Protein AF-A0A022MNE9-F1 (afdb_monomer)

Solvent-accessible surface area (backbone atoms only — not comparable to full-atom values): 20770 Å² total; per-residue (Å²): 96,78,62,48,61,69,35,63,85,48,17,56,60,57,42,56,49,47,52,35,22,50,52,23,38,52,50,46,44,62,80,39,66,90,53,64,86,80,38,65,67,46,46,48,38,50,53,36,43,49,52,39,52,51,55,51,50,50,61,9,67,42,88,64,78,91,55,56,63,63,44,61,71,49,38,56,31,43,51,52,31,36,56,54,21,49,55,53,33,51,53,33,26,66,71,27,76,77,57,25,49,50,41,31,49,32,43,36,51,20,14,52,50,36,17,54,58,37,54,68,36,38,89,81,49,62,60,52,18,60,52,18,38,52,33,11,50,51,13,24,50,31,37,64,56,24,32,65,91,67,56,97,57,21,70,59,37,36,50,53,15,50,52,33,38,53,47,21,67,42,48,52,65,57,58,32,59,57,41,78,77,33,82,82,57,65,70,55,94,70,58,71,54,48,74,89,56,89,72,90,75,86,67,81,73,82,71,76,75,77,82,77,76,78,85,89,78,84,89,85,88,88,85,87,83,90,86,91,80,88,83,90,78,94,70,89,74,80,78,78,88,74,87,54,96,66,67,76,77,56,82,63,63,62,62,50,75,67,54,46,52,52,50,52,54,31,56,77,68,29,82,85,25,74,22,46,27,31,25,69,17,36,83,64,25,46,53,44,37,72,42,64,70,42,53,51,45,39,51,26,34,61,55,55,74,48,87,51,75,51,64,70,53,47,48,49,33,42,78,70,46,32,34,84,42,70,49,86,68,64,78,83,62,61,17,75,80,66,76,28,69,81,78,71,54,60,56,57,55,52,54,54,44,51,70,72,79,51,82,90,128

Nearest PDB structures (foldseek):
  8t6b-assembly1_A  TM=2.974E-01  e=8.674E+00  Homo sapiens

Mean predicted aligned error: 15.18 Å

Radius of gyration: 30.03 Å; Cα contacts (8 Å, |Δi|>4): 418; chains: 1; bounding box: 94×48×87 Å

Foldseek 3Di:
DLCLCVPLQQCLLQVLLVLLLVLLLCCQQPVCVPPDPPPVSNVQSCVLVVQLVVLSRCLSPDPAPSDNVSCVSNNVSSVSSNVSSQVVLVVLLAVADPSVLSNLVSLQVSLQSLLVSLCLQVVVPVPLSVLLNVLSVQLSVLSVCLGPPNDDCSVVSPVVSVVSSVCSSVSSQVVQVCLVVPPVQPPRLRDGGHGPDDDDDPDPDPDPPPPPDDDDDDDDDDDDDDDDDDDDDPDPPPDPDDDDPNCQVVPPLDDDPVRVVLQVVLVVVLPQAQASAEELAPQNCVSCCRSPVGRYFYPAYLQRPPDHDAPVRVVCSVVVSNHDHYDYDDDDRPNVVSPNPPVPPSSVVNNVCCVVPPDDD

Secondary structure (DSSP, 8-state):
-TTGGGSHHHHHHHGGGHHHHHHHHHHHHHTTTTS-TT-HHHHHHHHHHHHHHHHHHHHHH--S---GGGHHHHHHHHHHHHHHHHHHHHHHHHH-TGGGGHHHHHHHHHHHHHHHHHHTTTTT-SSHHHHHHHHHHHHHHHHHHT-TTS-TTHHHHHHHHHHHHHHHHHHHHHHHGGGGG-TTTTT-TT--SS----SS------PPPP--PPPP----------------------------TTTTSS---S--HHHHHHHHHHHHT-TT-SSSEEESSHHHHHHHHHHH---EEESS-TTS-S----HHHHHHHHHTTS---EE--SPPPSGGGGT--TT-THHHHHHHHHHHH----

Sequence (361 aa):
GWLKMFDPAIAVQTGWLYPFAALALVCGVLWRRGRPRTDPLRAGFVLWGTWLVTFFLVFSAGSIGGHTYYMGVIAAPLAALTGGGAALLRRAHRGGGRRALVLPGAVAATAAWSAYLASGYSSFLAWPAPAVAVLGLAAAMLLLAARPGRGRFAGRIAVVGGVASVAAVLIAPGVWTAQVFDPAAASSAMGAVGPAGGSGQHGPRPAAAPAQGAPASGAGADTAPSVRAARSGQRTGRAAGGGGPLNILSGEDQLSADQRKLLTYTRAHQGRAAYVFATTGWNGASPYILGAGARVLPLGGFSGRVPFPTEAGFRNLVDTGRLRYVLVGGGRGLAPLFGGDGRRAPRSGCTARVRSDCSVV

pLDDT: mean 74.7, std 23.11, range [21.09, 97.75]

Structure (mmCIF, N/CA/C/O backbone):
data_AF-A0A022MNE9-F1
#
_entry.id   AF-A0A022MNE9-F1
#
loop_
_atom_site.group_PDB
_atom_site.id
_atom_site.type_symbol
_atom_site.label_atom_id
_atom_site.label_alt_id
_atom_site.label_comp_id
_atom_site.label_asym_id
_atom_site.label_entity_id
_atom_site.label_seq_id
_atom_site.pdbx_PDB_ins_code
_atom_site.Cartn_x
_atom_site.Cartn_y
_atom_site.Cartn_z
_atom_site.occupancy
_atom_site.B_iso_or_equiv
_atom_site.auth_seq_id
_atom_site.auth_comp_id
_atom_site.auth_asym_id
_atom_site.auth_atom_id
_atom_site.pdbx_PDB_model_num
ATOM 1 N N . GLY A 1 1 ? 4.686 -14.924 -5.883 1.00 67.56 1 GLY A N 1
ATOM 2 C CA . GLY A 1 1 ? 4.093 -15.847 -4.897 1.00 67.56 1 GLY A CA 1
ATOM 3 C C . GLY A 1 1 ? 3.035 -15.111 -4.102 1.00 67.56 1 GLY A C 1
ATOM 4 O O . GLY A 1 1 ? 3.144 -13.900 -3.977 1.00 67.56 1 GLY A O 1
ATOM 5 N N . TRP A 1 2 ? 2.043 -15.816 -3.557 1.00 80.75 2 TRP A N 1
ATOM 6 C CA . TRP A 1 2 ? 0.863 -15.221 -2.904 1.00 80.75 2 TRP A CA 1
ATOM 7 C C . TRP A 1 2 ? 1.160 -14.300 -1.706 1.00 80.75 2 TRP A C 1
ATOM 9 O O . TRP A 1 2 ? 0.325 -13.474 -1.352 1.00 80.75 2 TRP A O 1
ATOM 19 N N . LEU A 1 3 ? 2.358 -14.396 -1.117 1.00 82.94 3 LEU A N 1
ATOM 20 C CA . LEU A 1 3 ? 2.819 -13.555 -0.006 1.00 82.94 3 LEU A CA 1
ATOM 21 C C . LEU A 1 3 ? 3.532 -12.265 -0.442 1.00 82.94 3 LEU A C 1
ATOM 23 O O . LEU A 1 3 ? 4.030 -11.531 0.401 1.00 82.94 3 LEU A O 1
ATOM 27 N N . LYS A 1 4 ? 3.572 -11.957 -1.742 1.00 82.06 4 LYS A N 1
ATOM 28 C CA . LYS A 1 4 ? 4.298 -10.799 -2.288 1.00 82.06 4 LYS A CA 1
ATOM 29 C C . LYS A 1 4 ? 3.890 -9.463 -1.656 1.00 82.06 4 LYS A C 1
ATOM 31 O O . LYS A 1 4 ? 4.743 -8.614 -1.464 1.00 82.06 4 LYS A O 1
ATOM 36 N N . MET A 1 5 ? 2.620 -9.271 -1.300 1.00 83.75 5 MET A N 1
ATOM 37 C CA . MET A 1 5 ? 2.171 -8.040 -0.627 1.00 83.75 5 MET A CA 1
ATOM 38 C C . MET A 1 5 ? 2.662 -7.907 0.824 1.00 83.75 5 MET A C 1
ATOM 40 O O . MET A 1 5 ? 2.654 -6.808 1.366 1.00 83.75 5 MET A O 1
ATOM 44 N N . PHE A 1 6 ? 3.104 -9.001 1.447 1.00 86.69 6 PHE A N 1
ATOM 45 C CA . PHE A 1 6 ? 3.714 -8.996 2.780 1.00 86.69 6 PHE A CA 1
ATOM 46 C C . PHE A 1 6 ? 5.238 -8.882 2.734 1.00 86.69 6 PHE A C 1
ATOM 48 O O . PHE A 1 6 ? 5.866 -8.802 3.788 1.00 86.69 6 PHE A O 1
ATOM 55 N N . ASP A 1 7 ? 5.831 -8.871 1.538 1.00 83.38 7 ASP A N 1
ATOM 56 C CA . ASP A 1 7 ? 7.256 -8.619 1.378 1.00 83.38 7 ASP A CA 1
ATOM 57 C C . ASP A 1 7 ? 7.597 -7.238 1.967 1.00 83.38 7 ASP A C 1
ATOM 59 O O . ASP A 1 7 ? 6.907 -6.265 1.631 1.00 83.38 7 ASP A O 1
ATOM 63 N N . PRO A 1 8 ? 8.619 -7.120 2.835 1.00 77.31 8 PRO A N 1
ATOM 64 C CA . PRO A 1 8 ? 8.957 -5.861 3.493 1.00 77.31 8 PRO A CA 1
ATOM 65 C C . PRO A 1 8 ? 9.107 -4.681 2.527 1.00 77.31 8 PRO A C 1
ATOM 67 O O . PRO A 1 8 ? 8.614 -3.596 2.830 1.00 77.31 8 PRO A O 1
ATOM 70 N N . ALA A 1 9 ? 9.665 -4.891 1.327 1.00 74.94 9 ALA A N 1
ATOM 71 C CA . ALA A 1 9 ? 9.859 -3.821 0.346 1.00 74.94 9 ALA A CA 1
ATOM 72 C C . ALA A 1 9 ? 8.535 -3.194 -0.140 1.00 74.94 9 ALA A C 1
ATOM 74 O O . ALA A 1 9 ? 8.487 -2.014 -0.500 1.00 74.94 9 ALA A O 1
ATOM 75 N N . ILE A 1 10 ? 7.451 -3.976 -0.135 1.00 80.25 10 ILE A N 1
ATOM 76 C CA . ILE A 1 10 ? 6.110 -3.553 -0.555 1.00 80.25 10 ILE A CA 1
ATOM 77 C C . ILE A 1 10 ? 5.265 -3.145 0.657 1.00 80.25 10 ILE A C 1
ATOM 79 O O . ILE A 1 10 ? 4.618 -2.095 0.645 1.00 80.25 10 ILE A O 1
ATOM 83 N N . ALA A 1 11 ? 5.293 -3.943 1.726 1.00 84.88 11 ALA A N 1
ATOM 84 C CA . ALA A 1 11 ? 4.505 -3.719 2.934 1.00 84.88 11 ALA A CA 1
ATOM 85 C C . ALA A 1 11 ? 4.869 -2.399 3.633 1.00 84.88 11 ALA A C 1
ATOM 87 O O . ALA A 1 11 ? 4.001 -1.738 4.199 1.00 84.88 11 ALA A O 1
ATOM 88 N N . VAL A 1 12 ? 6.124 -1.964 3.538 1.00 84.00 12 VAL A N 1
ATOM 89 C CA . VAL A 1 12 ? 6.588 -0.684 4.088 1.00 84.00 12 VAL A CA 1
ATOM 90 C C . VAL A 1 12 ? 6.037 0.528 3.336 1.00 84.00 12 VAL A C 1
ATOM 92 O O . VAL A 1 12 ? 6.108 1.622 3.869 1.00 84.00 12 VAL A O 1
ATOM 95 N N . GLN A 1 13 ? 5.433 0.370 2.152 1.00 83.62 13 GLN A N 1
ATOM 96 C CA . GLN A 1 13 ? 4.861 1.493 1.393 1.00 83.62 13 GLN A CA 1
ATOM 97 C C . GLN A 1 13 ? 3.512 1.968 1.937 1.00 83.62 13 GLN A C 1
ATOM 99 O O . GLN A 1 13 ? 3.245 3.162 2.017 1.00 83.62 13 GLN A O 1
ATOM 104 N N . THR A 1 14 ? 2.628 1.020 2.244 1.00 86.06 14 THR A N 1
ATOM 105 C CA . THR A 1 14 ? 1.248 1.287 2.701 1.00 86.06 14 THR A CA 1
ATOM 106 C C . THR A 1 14 ? 0.729 0.223 3.668 1.00 86.06 14 THR A C 1
ATOM 108 O O . THR A 1 14 ? -0.277 0.415 4.352 1.00 86.06 14 THR A O 1
ATOM 111 N N . GLY A 1 15 ? 1.416 -0.916 3.739 1.00 87.38 15 GLY A N 1
ATOM 112 C CA . GLY A 1 15 ? 0.981 -2.121 4.425 1.00 87.38 15 GLY A CA 1
ATOM 113 C C . GLY A 1 15 ? 1.156 -2.118 5.932 1.00 87.38 15 GLY A C 1
ATOM 114 O O . GLY A 1 15 ? 0.633 -3.011 6.596 1.00 87.38 15 GLY A O 1
ATOM 115 N N . TRP A 1 16 ? 1.790 -1.102 6.518 1.00 89.50 16 TRP A N 1
ATOM 116 C CA . TRP A 1 16 ? 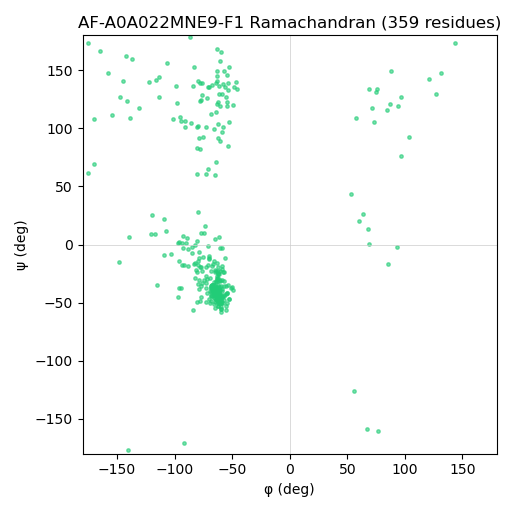1.805 -0.935 7.974 1.00 89.50 16 TRP A CA 1
ATOM 117 C C . TRP A 1 16 ? 0.382 -0.802 8.566 1.00 89.50 16 TRP A C 1
ATOM 119 O O . TRP A 1 16 ? 0.172 -1.116 9.733 1.00 89.50 16 TRP A O 1
ATOM 129 N N . LEU A 1 17 ? -0.624 -0.421 7.761 1.00 93.38 17 LEU A N 1
ATOM 130 C CA . LEU A 1 17 ? -2.042 -0.369 8.156 1.00 93.38 17 LEU A CA 1
ATOM 131 C C . LEU A 1 17 ? -2.825 -1.677 7.944 1.00 93.38 17 LEU A C 1
ATOM 133 O O . LEU A 1 17 ? -4.000 -1.734 8.322 1.00 93.38 17 LEU A O 1
ATOM 137 N N . TYR A 1 18 ? -2.228 -2.725 7.360 1.00 94.44 18 TYR A N 1
ATOM 138 C CA . TYR A 1 18 ? -2.951 -3.963 7.034 1.00 94.44 18 TYR A CA 1
ATOM 139 C C . TYR A 1 18 ? -3.711 -4.571 8.225 1.00 94.44 18 TYR A C 1
ATOM 141 O O . TYR A 1 18 ? -4.896 -4.870 8.049 1.00 94.44 18 TYR A O 1
ATOM 149 N N . PRO A 1 19 ? -3.127 -4.711 9.436 1.00 95.94 19 PRO A N 1
ATOM 150 C CA . PRO A 1 19 ? -3.840 -5.333 10.551 1.00 95.94 19 PRO A CA 1
ATOM 151 C C . PRO A 1 19 ? -5.083 -4.542 10.967 1.00 95.94 19 PRO A C 1
ATOM 153 O O . PRO A 1 19 ? -6.153 -5.121 11.171 1.00 95.94 19 PRO A O 1
ATOM 156 N N . PHE A 1 20 ? -4.968 -3.211 11.041 1.00 96.38 20 PHE A N 1
ATOM 157 C CA . PHE A 1 20 ? -6.085 -2.346 11.408 1.00 96.38 20 PHE A CA 1
ATOM 158 C C . PHE A 1 20 ? -7.201 -2.404 10.366 1.00 96.38 20 PHE A C 1
ATOM 160 O O . PHE A 1 20 ? -8.365 -2.605 10.716 1.00 96.38 20 PHE A O 1
ATOM 167 N N . ALA A 1 21 ? -6.851 -2.251 9.086 1.00 96.81 21 ALA A N 1
ATOM 168 C CA . ALA A 1 21 ? -7.813 -2.253 7.990 1.00 96.81 21 ALA A CA 1
ATOM 169 C C . ALA A 1 21 ? -8.529 -3.608 7.859 1.00 96.81 21 ALA A C 1
ATOM 171 O O . ALA A 1 21 ? -9.743 -3.638 7.655 1.00 96.81 21 ALA A O 1
ATOM 172 N N . ALA A 1 22 ? -7.814 -4.723 8.047 1.00 96.50 22 ALA A N 1
ATOM 173 C CA . ALA A 1 22 ? -8.396 -6.063 8.028 1.00 96.50 22 ALA A CA 1
ATOM 174 C C . ALA A 1 22 ? -9.399 -6.267 9.176 1.00 96.50 22 ALA A C 1
ATOM 176 O O . ALA A 1 22 ? -10.534 -6.687 8.942 1.00 96.50 22 ALA A O 1
ATOM 177 N N . LEU A 1 23 ? -9.026 -5.902 10.409 1.00 96.75 23 LEU A N 1
ATOM 178 C CA . LEU A 1 23 ? -9.930 -5.979 11.563 1.00 96.75 23 LEU A CA 1
ATOM 179 C C . LEU A 1 23 ? -11.145 -5.061 11.398 1.00 96.75 23 LEU A C 1
ATOM 181 O O . LEU A 1 23 ? -12.268 -5.467 11.705 1.00 96.75 23 LEU A O 1
ATOM 185 N N . ALA A 1 24 ? -10.937 -3.846 10.886 1.00 96.44 24 ALA A N 1
ATOM 186 C CA . ALA A 1 24 ? -11.999 -2.897 10.585 1.00 96.44 24 ALA A CA 1
ATOM 187 C C . ALA A 1 24 ? -12.981 -3.439 9.541 1.00 96.44 24 ALA A C 1
ATOM 189 O O . ALA A 1 24 ? -14.191 -3.337 9.745 1.00 96.44 24 ALA A O 1
ATOM 190 N N . LEU A 1 25 ? -12.480 -4.048 8.464 1.00 97.12 25 LEU A N 1
ATOM 191 C CA . LEU A 1 25 ? -13.298 -4.666 7.424 1.00 97.12 25 LEU A CA 1
ATOM 192 C C . LEU A 1 25 ? -14.127 -5.828 7.985 1.00 97.12 25 LEU A C 1
ATOM 194 O O . LEU A 1 25 ? -15.350 -5.848 7.830 1.00 97.12 25 LEU A O 1
ATOM 198 N N . VAL A 1 26 ? -13.481 -6.756 8.698 1.00 96.44 26 VAL A N 1
ATOM 199 C CA . VAL A 1 26 ? -14.146 -7.915 9.311 1.00 96.44 26 VAL A CA 1
ATOM 200 C C . VAL A 1 26 ? -15.224 -7.459 10.295 1.00 96.44 26 VAL A C 1
ATOM 202 O O . VAL A 1 26 ? -16.369 -7.903 10.210 1.00 96.44 26 VAL A O 1
ATOM 205 N N . CYS A 1 27 ? -14.908 -6.523 11.192 1.00 95.38 27 CYS A N 1
ATOM 206 C CA . CYS A 1 27 ? -15.878 -6.009 12.160 1.00 95.38 27 CYS A CA 1
ATOM 207 C C . CYS A 1 27 ? -16.998 -5.204 11.485 1.00 95.38 27 CYS A C 1
ATOM 209 O O . CYS A 1 27 ? -18.165 -5.349 11.853 1.00 95.38 27 CYS A O 1
ATOM 211 N N . GLY A 1 28 ? -16.663 -4.392 10.479 1.00 93.69 28 GLY A N 1
ATOM 212 C CA . GLY A 1 28 ? -17.606 -3.596 9.697 1.00 93.69 28 GLY A CA 1
ATOM 213 C C . GLY A 1 28 ? -18.658 -4.447 8.993 1.00 93.69 28 GLY A C 1
ATOM 214 O O . GLY A 1 28 ? -19.838 -4.096 9.015 1.00 93.69 28 GLY A O 1
ATOM 215 N N . VAL A 1 29 ? -18.259 -5.599 8.448 1.00 94.31 29 VAL A N 1
ATOM 216 C CA . VAL A 1 29 ? -19.172 -6.545 7.791 1.00 94.31 29 VAL A CA 1
ATOM 217 C C . VAL A 1 29 ? -19.910 -7.420 8.810 1.00 94.31 29 VAL A C 1
ATOM 219 O O . VAL A 1 29 ? -21.140 -7.509 8.762 1.00 94.31 29 VAL A O 1
ATOM 222 N N . LEU A 1 30 ? -19.203 -8.040 9.765 1.00 94.44 30 LEU A N 1
ATOM 223 C CA . LEU A 1 30 ? -19.804 -8.996 10.706 1.00 94.44 30 LEU A CA 1
ATOM 224 C C . LEU A 1 30 ? -20.818 -8.342 11.645 1.00 94.44 30 LEU A C 1
ATOM 226 O O . LEU A 1 30 ? -21.904 -8.886 11.847 1.00 94.44 30 LEU A O 1
ATOM 230 N N . TRP A 1 31 ? -20.522 -7.156 12.184 1.00 94.31 31 TRP A N 1
ATOM 231 C CA . TRP A 1 31 ? -21.455 -6.459 13.080 1.00 94.31 31 TRP A CA 1
ATOM 232 C C . TRP A 1 31 ? -22.697 -5.926 12.354 1.00 94.31 31 TRP A C 1
ATOM 234 O O . TRP A 1 31 ? -23.652 -5.507 13.009 1.00 94.31 31 TRP A O 1
ATOM 244 N N . ARG A 1 32 ? -22.703 -5.963 11.015 1.00 91.19 32 ARG A N 1
ATOM 245 C CA . ARG A 1 32 ? -23.799 -5.503 10.149 1.00 91.19 32 ARG A CA 1
ATOM 246 C C . ARG A 1 32 ? -24.426 -6.621 9.315 1.00 91.19 32 ARG A C 1
ATOM 248 O O . ARG A 1 32 ? -25.260 -6.333 8.460 1.00 91.19 32 ARG A O 1
ATOM 255 N N . ARG A 1 33 ? -24.087 -7.891 9.569 1.00 86.31 33 ARG A N 1
ATOM 256 C CA . ARG A 1 33 ? -24.560 -9.041 8.773 1.00 86.31 33 ARG A CA 1
ATOM 257 C C . ARG A 1 33 ? -26.094 -9.148 8.709 1.00 86.31 33 ARG A C 1
ATOM 259 O O . ARG A 1 33 ? -26.614 -9.556 7.676 1.00 86.31 33 ARG A O 1
ATOM 266 N N . GLY A 1 34 ? -26.796 -8.721 9.762 1.00 84.94 34 GLY A N 1
ATOM 267 C CA . GLY A 1 34 ? -28.265 -8.692 9.837 1.00 84.94 34 GLY A CA 1
ATOM 268 C C . GLY A 1 34 ? -28.932 -7.372 9.426 1.00 84.94 34 GLY A C 1
ATOM 269 O O . GLY A 1 34 ? -30.147 -7.257 9.528 1.00 84.94 34 GLY A O 1
ATOM 270 N N . ARG A 1 35 ? -28.174 -6.351 9.000 1.00 90.06 35 ARG A N 1
ATOM 271 C CA . ARG A 1 35 ? -28.750 -5.082 8.520 1.00 90.06 35 ARG A CA 1
ATOM 272 C C . ARG A 1 35 ? -29.168 -5.190 7.045 1.00 90.06 35 ARG A C 1
ATOM 274 O O . ARG A 1 35 ? -28.541 -5.965 6.312 1.00 90.06 35 ARG A O 1
ATOM 281 N N . PRO A 1 36 ? -30.166 -4.404 6.592 1.00 89.00 36 PRO A N 1
ATOM 282 C CA . PRO A 1 36 ? -30.580 -4.367 5.190 1.00 89.00 36 PRO A CA 1
ATOM 283 C C . PRO A 1 36 ? -29.405 -4.108 4.242 1.00 89.00 36 PRO A C 1
ATOM 285 O O . PRO A 1 36 ? -28.423 -3.461 4.613 1.00 89.00 36 PRO A O 1
ATOM 288 N N . ARG A 1 37 ? -29.509 -4.584 2.995 1.00 84.38 37 ARG A N 1
ATOM 289 C CA . ARG A 1 37 ? -28.484 -4.346 1.958 1.00 84.38 37 ARG A CA 1
ATOM 290 C C . ARG A 1 37 ? -28.311 -2.858 1.620 1.00 84.38 37 ARG A C 1
ATOM 292 O O . ARG A 1 37 ? -27.264 -2.480 1.117 1.00 84.38 37 ARG A O 1
ATOM 299 N N . THR A 1 38 ? -29.303 -2.037 1.951 1.00 90.06 38 THR A N 1
ATOM 300 C CA . THR A 1 38 ? -29.310 -0.580 1.782 1.00 90.06 38 THR A CA 1
ATOM 301 C C . THR A 1 38 ? -28.601 0.181 2.908 1.00 90.06 38 THR A C 1
ATOM 303 O O . THR A 1 38 ? -28.534 1.403 2.845 1.00 90.06 38 THR A O 1
ATOM 306 N N . ASP A 1 39 ? -28.054 -0.491 3.936 1.00 92.50 39 ASP A N 1
ATOM 307 C CA . ASP A 1 39 ? -27.272 0.184 4.984 1.00 92.50 39 ASP A CA 1
ATOM 308 C C . ASP A 1 39 ? -25.988 0.799 4.384 1.00 92.50 39 ASP A C 1
ATOM 310 O O . ASP A 1 39 ? -25.094 0.049 3.971 1.00 92.50 39 ASP A O 1
ATOM 314 N N . PRO A 1 40 ? -25.838 2.139 4.372 1.00 91.62 40 PRO A N 1
ATOM 315 C CA . PRO A 1 40 ? -24.725 2.805 3.694 1.00 91.62 40 PRO A CA 1
ATOM 316 C C . PRO A 1 40 ? -23.369 2.445 4.304 1.00 91.62 40 PRO A C 1
ATOM 318 O O . PRO A 1 40 ? -22.362 2.382 3.604 1.00 91.62 40 PRO A O 1
ATOM 321 N N . LEU A 1 41 ? -23.327 2.145 5.606 1.00 91.94 41 LEU A N 1
ATOM 322 C CA . LEU A 1 41 ? -22.088 1.746 6.270 1.00 91.94 41 LEU A CA 1
ATOM 323 C C . LEU A 1 41 ? -21.661 0.335 5.860 1.00 91.94 41 LEU A C 1
ATOM 325 O O . LEU A 1 41 ? -20.480 0.112 5.597 1.00 91.94 41 LEU A O 1
ATOM 329 N N . ARG A 1 42 ? -22.606 -0.610 5.760 1.00 92.19 42 ARG A N 1
ATOM 330 C CA . ARG A 1 42 ? -22.332 -1.949 5.221 1.00 92.19 42 ARG A CA 1
ATOM 331 C C . ARG A 1 42 ? -21.863 -1.855 3.769 1.00 92.19 42 ARG A C 1
ATOM 333 O O . ARG A 1 42 ? -20.855 -2.471 3.435 1.00 92.19 42 ARG A O 1
ATOM 340 N N . ALA A 1 43 ? -22.557 -1.070 2.945 1.00 93.44 43 ALA A N 1
ATOM 341 C CA . ALA A 1 43 ? -22.186 -0.846 1.551 1.00 93.44 43 ALA A CA 1
ATOM 342 C C . ALA A 1 43 ? -20.772 -0.254 1.428 1.00 93.44 43 ALA A C 1
ATOM 344 O O . ALA A 1 43 ? -19.972 -0.761 0.649 1.00 93.44 43 ALA A O 1
ATOM 345 N N . GLY A 1 44 ? -20.425 0.734 2.261 1.00 94.88 44 GLY A N 1
ATOM 346 C CA . GLY A 1 44 ? -19.088 1.328 2.296 1.00 94.88 44 GLY A CA 1
ATOM 347 C C . GLY A 1 44 ? -17.986 0.313 2.614 1.00 94.88 44 GLY A C 1
ATOM 348 O O . GLY A 1 44 ? -17.016 0.214 1.866 1.00 94.88 44 GLY A O 1
ATOM 349 N N . PHE A 1 45 ? -18.136 -0.489 3.676 1.00 95.88 45 PHE A N 1
ATOM 350 C CA . PHE A 1 45 ? -17.141 -1.523 4.007 1.00 95.88 45 PHE A CA 1
ATOM 351 C C . PHE A 1 45 ? -17.017 -2.591 2.916 1.00 95.88 45 PHE A C 1
ATOM 353 O O . PHE A 1 45 ? -15.907 -3.034 2.631 1.00 95.88 45 PHE A O 1
ATOM 360 N N . VAL A 1 46 ? -18.125 -2.986 2.281 1.00 95.50 46 VAL A N 1
ATOM 361 C CA . VAL A 1 46 ? -18.099 -3.945 1.166 1.00 95.50 46 VAL A CA 1
ATOM 362 C C . VAL A 1 46 ? -17.409 -3.346 -0.057 1.00 95.50 46 VAL A C 1
ATOM 364 O O . VAL A 1 46 ? -16.571 -4.018 -0.645 1.00 95.50 46 VAL A O 1
ATOM 367 N N . LEU A 1 47 ? -17.700 -2.095 -0.415 1.00 96.50 47 LEU A N 1
ATOM 368 C CA . LEU A 1 47 ? -17.081 -1.409 -1.551 1.00 96.50 47 LEU A CA 1
ATOM 369 C C . LEU A 1 47 ? -15.560 -1.308 -1.381 1.00 96.50 47 LEU A C 1
ATOM 371 O O . LEU A 1 47 ? -14.803 -1.833 -2.197 1.00 96.50 47 LEU A O 1
ATOM 375 N N . TRP A 1 48 ? -15.114 -0.679 -0.290 1.00 97.75 48 TRP A N 1
ATOM 376 C CA . TRP A 1 48 ? -13.688 -0.477 -0.024 1.00 97.75 48 TRP A CA 1
ATOM 377 C C . TRP A 1 48 ? -12.961 -1.795 0.254 1.00 97.75 48 TRP A C 1
ATOM 379 O O . TRP A 1 48 ? -11.818 -1.969 -0.160 1.00 97.75 48 TRP A O 1
ATOM 389 N N . GLY A 1 49 ? -13.633 -2.749 0.906 1.00 97.12 49 GLY A N 1
ATOM 390 C CA . GLY A 1 49 ? -13.114 -4.094 1.130 1.00 97.12 49 GLY A CA 1
ATOM 391 C C . GLY A 1 49 ? -12.940 -4.882 -0.163 1.00 97.12 49 GLY A C 1
ATOM 392 O O . GLY A 1 49 ? -11.897 -5.496 -0.358 1.00 97.12 49 GLY A O 1
ATOM 393 N N . THR A 1 50 ? -13.915 -4.827 -1.072 1.00 97.19 50 THR A N 1
ATOM 394 C CA . THR A 1 50 ? -13.838 -5.507 -2.375 1.00 97.19 50 THR A CA 1
ATOM 395 C C . THR A 1 50 ? -12.724 -4.914 -3.226 1.00 97.19 50 THR A C 1
ATOM 397 O O . THR A 1 50 ? -11.945 -5.674 -3.798 1.00 97.19 50 THR A O 1
ATOM 400 N N . TRP A 1 51 ? -12.583 -3.583 -3.252 1.00 97.31 51 TRP A N 1
ATOM 401 C CA . TRP A 1 51 ? -11.438 -2.923 -3.885 1.00 97.31 51 TRP A CA 1
ATOM 402 C C . TRP A 1 51 ? -10.128 -3.452 -3.296 1.00 97.31 51 TRP A C 1
ATOM 404 O O . TRP A 1 51 ? -9.295 -3.973 -4.040 1.00 97.31 51 TRP A O 1
ATOM 414 N N . LEU A 1 52 ? -9.953 -3.360 -1.970 1.00 95.56 52 LEU A N 1
ATOM 415 C CA . LEU A 1 52 ? -8.720 -3.785 -1.308 1.00 95.56 52 LEU A CA 1
ATOM 416 C C . LEU A 1 52 ? -8.385 -5.241 -1.637 1.00 95.56 52 LEU A C 1
ATOM 418 O O . LEU A 1 52 ? -7.285 -5.516 -2.101 1.00 95.56 52 LEU A O 1
ATOM 422 N N . VAL A 1 53 ? -9.335 -6.156 -1.435 1.00 94.94 53 VAL A N 1
ATOM 423 C CA . VAL A 1 53 ? -9.141 -7.595 -1.654 1.00 94.94 53 VAL A CA 1
ATOM 424 C C . VAL A 1 53 ? -8.808 -7.888 -3.114 1.00 94.94 53 VAL A C 1
ATOM 426 O O . VAL A 1 53 ? -7.871 -8.636 -3.375 1.00 94.94 53 VAL A O 1
ATOM 429 N N . THR A 1 54 ? -9.511 -7.270 -4.065 1.00 94.25 54 THR A N 1
ATOM 430 C CA . THR A 1 54 ? -9.274 -7.505 -5.498 1.00 94.25 54 THR A CA 1
ATOM 431 C C . THR A 1 54 ? -7.859 -7.094 -5.893 1.00 94.25 54 THR A C 1
ATOM 433 O O . THR A 1 54 ? -7.114 -7.911 -6.431 1.00 94.25 54 THR A O 1
ATOM 436 N N . PHE A 1 55 ? -7.445 -5.862 -5.579 1.00 91.44 55 PHE A N 1
ATOM 437 C CA . PHE A 1 55 ? -6.104 -5.388 -5.936 1.00 91.44 55 PHE A CA 1
ATOM 438 C C . PHE A 1 55 ? -5.001 -6.112 -5.162 1.00 91.44 55 PHE A C 1
ATOM 440 O O . PHE A 1 55 ? -3.971 -6.443 -5.747 1.00 91.44 55 PHE A O 1
ATOM 447 N N . PHE A 1 56 ? -5.225 -6.424 -3.884 1.00 90.19 56 PHE A N 1
ATOM 448 C CA . PHE A 1 56 ? -4.277 -7.192 -3.078 1.00 90.19 56 PHE A CA 1
ATOM 449 C C . PHE A 1 56 ? -4.047 -8.588 -3.672 1.00 90.19 56 PHE A C 1
ATOM 451 O O . PHE A 1 56 ? -2.902 -9.000 -3.847 1.00 90.19 56 PHE A O 1
ATOM 458 N N . LEU A 1 57 ? -5.116 -9.299 -4.053 1.00 89.81 57 LEU A N 1
ATOM 459 C CA . LEU A 1 57 ? -5.016 -10.621 -4.679 1.00 89.81 57 LEU A CA 1
ATOM 460 C C . LEU A 1 57 ? -4.353 -10.553 -6.056 1.00 89.81 57 LEU A C 1
ATOM 462 O O . LEU A 1 57 ? -3.443 -11.336 -6.327 1.00 89.81 57 LEU A O 1
ATOM 466 N N . VAL A 1 58 ? -4.758 -9.603 -6.904 1.00 88.62 58 VAL A N 1
ATOM 467 C CA . VAL A 1 58 ? -4.180 -9.430 -8.246 1.00 88.62 58 VAL A CA 1
ATOM 468 C C . VAL A 1 58 ? -2.690 -9.100 -8.162 1.00 88.62 58 VAL A C 1
ATOM 470 O O . VAL A 1 58 ? -1.897 -9.680 -8.900 1.00 88.62 58 VAL A O 1
ATOM 473 N N . PHE A 1 59 ? -2.269 -8.226 -7.246 1.00 85.69 59 PHE A N 1
ATOM 474 C CA . PHE A 1 59 ? -0.852 -7.886 -7.094 1.00 85.69 59 PHE A CA 1
ATOM 475 C C . PHE A 1 59 ? -0.031 -8.994 -6.425 1.00 85.69 59 PHE A C 1
ATOM 477 O O . PHE A 1 59 ? 1.149 -9.143 -6.765 1.00 85.69 59 PHE A O 1
ATOM 484 N N . SER A 1 60 ? -0.640 -9.794 -5.541 1.00 85.25 60 SER A N 1
ATOM 485 C CA . SER A 1 60 ? -0.031 -11.003 -4.968 1.00 85.25 60 SER A CA 1
ATOM 486 C C . SER A 1 60 ? 0.154 -12.124 -5.997 1.00 85.25 60 SER A C 1
ATOM 488 O O . SER A 1 60 ? 1.197 -12.784 -6.006 1.00 85.25 60 SER A O 1
ATOM 490 N N . ALA A 1 61 ? -0.832 -12.338 -6.874 1.00 82.12 61 ALA A N 1
ATOM 491 C CA . ALA A 1 61 ? -0.793 -13.362 -7.919 1.00 82.12 61 ALA A CA 1
ATOM 492 C C . ALA A 1 61 ? 0.037 -12.933 -9.141 1.00 82.12 61 ALA A C 1
ATOM 494 O O . ALA A 1 61 ? 0.689 -13.758 -9.780 1.00 82.12 61 ALA A O 1
ATOM 495 N N . GLY A 1 62 ? 0.016 -11.640 -9.471 1.00 68.44 62 GLY A N 1
ATOM 496 C CA . GLY A 1 62 ? 0.550 -11.104 -10.715 1.00 68.44 62 GLY A CA 1
ATOM 497 C C . GLY A 1 62 ? 2.071 -11.208 -10.843 1.00 68.44 62 GLY A C 1
ATOM 498 O O . GLY A 1 62 ? 2.830 -10.845 -9.937 1.00 68.44 62 GLY A O 1
ATOM 499 N N . SER A 1 63 ? 2.513 -11.599 -12.041 1.00 59.69 63 SER A N 1
ATOM 500 C CA . SER A 1 63 ? 3.914 -11.562 -12.491 1.00 59.69 63 SER A CA 1
ATOM 501 C C . SER A 1 63 ? 4.438 -10.143 -12.751 1.00 59.69 63 SER A C 1
ATOM 503 O O . SER A 1 63 ? 5.586 -9.973 -13.154 1.00 59.69 63 SER A O 1
ATOM 505 N N . ILE A 1 64 ? 3.592 -9.122 -12.576 1.00 58.50 64 ILE A N 1
ATOM 506 C CA . ILE A 1 64 ? 3.956 -7.710 -12.708 1.00 58.50 64 ILE A CA 1
ATOM 507 C C . ILE A 1 64 ? 5.034 -7.402 -11.664 1.00 58.50 64 ILE A C 1
ATOM 509 O O . ILE A 1 64 ? 4.860 -7.740 -10.490 1.00 58.50 64 ILE A O 1
ATOM 513 N N . GLY A 1 65 ? 6.144 -6.783 -12.078 1.00 58.94 65 GLY A N 1
ATOM 514 C CA . GLY A 1 65 ? 7.222 -6.374 -11.172 1.00 58.94 65 GLY A CA 1
ATOM 515 C C . GLY A 1 65 ? 6.668 -5.623 -9.960 1.00 58.94 65 GLY A C 1
ATOM 516 O O . GLY A 1 65 ? 5.750 -4.814 -10.098 1.00 58.94 65 GLY A O 1
ATOM 517 N N . GLY A 1 66 ? 7.163 -5.946 -8.762 1.00 61.31 66 GLY A N 1
ATOM 518 C CA . GLY A 1 66 ? 6.711 -5.364 -7.495 1.00 61.31 66 GLY A CA 1
ATOM 519 C C . GLY A 1 66 ? 7.176 -3.922 -7.322 1.00 61.31 66 GLY A C 1
ATOM 520 O O . GLY A 1 66 ? 7.943 -3.632 -6.414 1.00 61.31 66 GLY A O 1
ATOM 521 N N . HIS A 1 67 ? 6.764 -3.029 -8.219 1.00 68.94 67 HIS A N 1
ATOM 522 C CA . HIS A 1 67 ? 7.120 -1.621 -8.130 1.00 68.94 67 HIS A CA 1
ATOM 523 C C . HIS A 1 67 ? 6.266 -0.914 -7.080 1.00 68.94 67 HIS A C 1
ATOM 525 O O . HIS A 1 67 ? 5.055 -1.126 -6.984 1.00 68.94 67 HIS A O 1
ATOM 531 N N . THR A 1 68 ? 6.913 -0.047 -6.308 1.00 72.38 68 THR A N 1
ATOM 532 C CA . THR A 1 68 ? 6.330 0.670 -5.169 1.00 72.38 68 THR A CA 1
ATOM 533 C C . THR A 1 68 ? 5.152 1.559 -5.568 1.00 72.38 68 THR A C 1
ATOM 535 O O . THR A 1 68 ? 4.197 1.668 -4.805 1.00 72.38 68 THR A O 1
ATOM 538 N N . TYR A 1 69 ? 5.139 2.111 -6.787 1.00 74.38 69 TYR A N 1
ATOM 539 C CA . TYR A 1 69 ? 4.068 3.006 -7.243 1.00 74.38 69 TYR A CA 1
ATOM 540 C C . TYR A 1 69 ? 2.681 2.344 -7.293 1.00 74.38 69 TYR A C 1
ATOM 542 O O . TYR A 1 69 ? 1.671 3.015 -7.078 1.00 74.38 69 TYR A O 1
ATOM 550 N N . TYR A 1 70 ? 2.604 1.026 -7.519 1.00 78.69 70 TYR A N 1
ATOM 551 C CA . TYR A 1 70 ? 1.325 0.306 -7.522 1.00 78.69 70 TYR A CA 1
ATOM 552 C C . TYR A 1 70 ? 0.619 0.374 -6.164 1.00 78.69 70 TYR A C 1
ATOM 554 O O . TYR A 1 70 ? -0.604 0.244 -6.089 1.00 78.69 70 TYR A O 1
ATOM 562 N N . MET A 1 71 ? 1.370 0.625 -5.089 1.00 84.75 71 MET A N 1
ATOM 563 C CA . MET A 1 71 ? 0.816 0.732 -3.744 1.00 84.75 71 MET A CA 1
ATOM 564 C C . MET A 1 71 ? -0.085 1.954 -3.570 1.00 84.75 71 MET A C 1
ATOM 566 O O . MET A 1 71 ? -0.950 1.930 -2.698 1.00 84.75 71 MET A O 1
ATOM 570 N N . GLY A 1 72 ? 0.004 2.960 -4.449 1.00 84.75 72 GLY A N 1
ATOM 571 C CA . GLY A 1 72 ? -0.943 4.079 -4.465 1.00 84.75 72 GLY A CA 1
ATOM 572 C C . GLY A 1 72 ? -2.402 3.631 -4.628 1.00 84.75 72 GLY A C 1
ATOM 573 O O . GLY A 1 72 ? -3.293 4.174 -3.980 1.00 84.75 72 GLY A O 1
ATOM 574 N N . VAL A 1 73 ? -2.653 2.572 -5.409 1.00 89.94 73 VAL A N 1
ATOM 575 C CA . VAL A 1 73 ? -4.011 2.035 -5.622 1.00 89.94 73 VAL A CA 1
ATOM 576 C C . VAL A 1 73 ? -4.549 1.310 -4.382 1.00 89.94 73 VAL A C 1
ATOM 578 O O . VAL A 1 73 ? -5.756 1.302 -4.144 1.00 89.94 73 VAL A O 1
ATOM 581 N N . ILE A 1 74 ? -3.664 0.722 -3.571 1.00 90.81 74 ILE A N 1
ATOM 582 C CA . ILE A 1 74 ? -4.011 0.047 -2.310 1.00 90.81 74 ILE A CA 1
ATOM 583 C C . ILE A 1 74 ? -4.157 1.065 -1.165 1.00 90.81 74 ILE A C 1
ATOM 585 O O . ILE A 1 74 ? -4.959 0.858 -0.252 1.00 90.81 74 ILE A O 1
ATOM 589 N N . ALA A 1 75 ? -3.442 2.191 -1.223 1.00 91.44 75 ALA A N 1
ATOM 590 C CA . ALA A 1 75 ? -3.483 3.231 -0.197 1.00 91.44 75 ALA A CA 1
ATOM 591 C C . ALA A 1 75 ? -4.901 3.778 0.037 1.00 91.44 75 ALA A C 1
ATOM 593 O O . ALA A 1 75 ? -5.325 3.924 1.184 1.00 91.44 75 ALA A O 1
ATOM 594 N N . ALA A 1 76 ? -5.652 4.042 -1.037 1.00 94.50 76 ALA A N 1
ATOM 595 C CA . ALA A 1 76 ? -6.995 4.616 -0.960 1.00 94.50 76 ALA A CA 1
ATOM 596 C C . ALA A 1 76 ? -7.991 3.747 -0.160 1.00 94.50 76 ALA A C 1
ATOM 598 O O . ALA A 1 76 ? -8.544 4.240 0.831 1.00 94.50 76 ALA A O 1
ATOM 599 N N . PRO A 1 77 ? -8.213 2.459 -0.497 1.00 96.12 77 PRO A N 1
ATOM 600 C CA . PRO A 1 77 ? -9.109 1.619 0.289 1.00 96.12 77 PRO A CA 1
ATOM 601 C C . PRO A 1 77 ? -8.582 1.352 1.705 1.00 96.12 77 PRO A C 1
ATOM 603 O O . PRO A 1 77 ? -9.386 1.268 2.634 1.00 96.12 77 PRO A O 1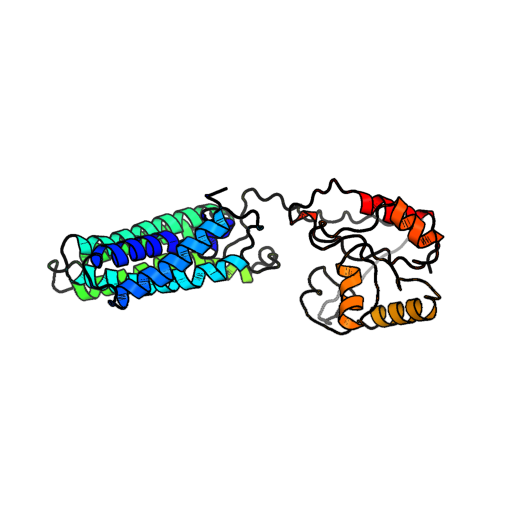
ATOM 606 N N . LEU A 1 78 ? -7.261 1.281 1.918 1.00 95.62 78 LEU A N 1
ATOM 607 C CA . LEU A 1 78 ? -6.701 1.186 3.270 1.00 95.62 78 LEU A CA 1
ATOM 608 C C . LEU A 1 78 ? -7.045 2.404 4.123 1.00 95.62 78 LEU A C 1
ATOM 610 O O . LEU A 1 78 ? -7.465 2.238 5.270 1.00 95.62 78 LEU A O 1
ATOM 614 N N . ALA A 1 79 ? -6.899 3.612 3.578 1.00 95.06 79 ALA A N 1
ATOM 615 C CA . ALA A 1 79 ? -7.232 4.847 4.276 1.00 95.06 79 ALA A CA 1
ATOM 616 C C . ALA A 1 79 ? -8.728 4.900 4.622 1.00 95.06 79 ALA A C 1
ATOM 618 O O . ALA A 1 79 ? -9.085 5.184 5.768 1.00 95.06 79 ALA A O 1
ATOM 619 N N . ALA A 1 80 ? -9.599 4.541 3.673 1.00 96.38 80 ALA A N 1
ATOM 620 C CA . ALA A 1 80 ? -11.044 4.502 3.890 1.00 96.38 80 ALA A CA 1
ATOM 621 C C . ALA A 1 80 ? -11.448 3.488 4.977 1.00 96.38 80 ALA A C 1
ATOM 623 O O . ALA A 1 80 ? -12.200 3.825 5.898 1.00 96.38 80 ALA A O 1
ATOM 624 N N . LEU A 1 81 ? -10.914 2.262 4.917 1.00 97.25 81 LEU A N 1
ATOM 625 C CA . LEU A 1 81 ? -11.184 1.213 5.905 1.00 97.25 81 LEU A CA 1
ATOM 626 C C . LEU A 1 81 ? -10.602 1.553 7.279 1.00 97.25 81 LEU A C 1
ATOM 628 O O . LEU A 1 81 ? -11.248 1.290 8.291 1.00 97.25 81 LEU A O 1
ATOM 632 N N . THR A 1 82 ? -9.427 2.178 7.329 1.00 95.81 82 THR A N 1
ATOM 633 C CA . THR A 1 82 ? -8.791 2.598 8.584 1.00 95.81 82 THR A CA 1
ATOM 634 C C . THR A 1 82 ? -9.558 3.753 9.226 1.00 95.81 82 THR A C 1
ATOM 636 O O . THR A 1 82 ? -9.895 3.673 10.405 1.00 95.81 82 THR A O 1
ATOM 639 N N . GLY A 1 83 ? -9.921 4.791 8.466 1.00 95.31 83 GLY A N 1
ATOM 640 C CA . GLY A 1 83 ? -10.687 5.933 8.976 1.00 95.31 83 GLY A CA 1
ATOM 641 C C . GLY A 1 83 ? -12.107 5.552 9.409 1.00 95.31 83 GLY A C 1
ATOM 642 O O . GLY A 1 83 ? -12.514 5.812 10.548 1.00 95.31 83 GLY A O 1
ATOM 643 N N . GLY A 1 84 ? -12.850 4.861 8.537 1.00 95.25 84 GLY A N 1
ATOM 644 C CA . GLY A 1 84 ? -14.191 4.358 8.852 1.00 95.25 84 GLY A CA 1
ATOM 645 C C . GLY A 1 84 ? -14.175 3.317 9.976 1.00 95.25 84 GLY A C 1
ATOM 646 O O . GLY A 1 84 ? -15.019 3.342 10.879 1.00 95.25 84 GLY A O 1
ATOM 647 N N . GLY A 1 85 ? -13.168 2.443 9.970 1.00 95.88 85 GLY A N 1
ATOM 648 C CA . GLY A 1 85 ? -12.894 1.458 11.010 1.00 95.88 85 GLY A CA 1
ATOM 649 C C . GLY A 1 85 ? -12.608 2.086 12.365 1.00 95.88 85 GLY A C 1
ATOM 650 O O . GLY A 1 85 ? -13.207 1.684 13.357 1.00 95.88 85 GLY A O 1
ATOM 651 N N . ALA A 1 86 ? -11.769 3.119 12.423 1.00 95.50 86 ALA A N 1
ATOM 652 C CA . ALA A 1 86 ? -11.456 3.823 13.661 1.00 95.50 86 ALA A CA 1
ATOM 653 C C . ALA A 1 86 ? -12.713 4.445 14.281 1.00 95.50 86 ALA A C 1
ATOM 655 O O . ALA A 1 86 ? -12.942 4.309 15.485 1.00 95.50 86 ALA A O 1
ATOM 656 N N . ALA A 1 87 ? -13.582 5.051 13.465 1.00 95.12 87 ALA A N 1
ATOM 657 C CA . ALA A 1 87 ? -14.864 5.567 13.935 1.00 95.12 87 ALA A CA 1
ATOM 658 C C . ALA A 1 87 ? -15.781 4.447 14.468 1.00 95.12 87 ALA A C 1
ATOM 660 O O . ALA A 1 87 ? -16.370 4.593 15.544 1.00 95.12 87 ALA A O 1
ATOM 661 N N . LEU A 1 88 ? -15.877 3.318 13.754 1.00 95.44 88 LEU A N 1
ATOM 662 C CA . LEU A 1 88 ? -16.664 2.150 14.164 1.00 95.44 88 LEU A CA 1
ATOM 663 C C . LEU A 1 88 ? -16.156 1.551 15.486 1.00 95.44 88 LEU A C 1
ATOM 665 O O . LEU A 1 88 ? -16.934 1.350 16.422 1.00 95.44 88 LEU A O 1
ATOM 669 N N . LEU A 1 89 ? -14.851 1.296 15.573 1.00 95.50 89 LEU A N 1
ATOM 670 C CA . LEU A 1 89 ? -14.199 0.685 16.726 1.00 95.50 89 LEU A CA 1
ATOM 671 C C . LEU A 1 89 ? -14.208 1.619 17.942 1.00 95.50 89 LEU A C 1
ATOM 673 O O . LEU A 1 89 ? -14.432 1.150 19.055 1.00 95.50 89 LEU A O 1
ATOM 677 N N . ARG A 1 90 ? -14.081 2.941 17.755 1.00 94.50 90 ARG A N 1
ATOM 678 C CA . ARG A 1 90 ? -14.237 3.935 18.835 1.00 94.50 90 ARG A CA 1
ATOM 679 C C . ARG A 1 90 ? -15.651 3.940 19.411 1.00 94.50 90 ARG A C 1
ATOM 681 O O . ARG A 1 90 ? -15.809 4.015 20.630 1.00 94.50 90 ARG A O 1
ATOM 688 N N . ARG A 1 91 ? -16.682 3.846 18.562 1.00 93.19 91 ARG A N 1
ATOM 689 C CA . ARG A 1 91 ? -18.081 3.727 19.018 1.00 93.19 91 ARG A CA 1
ATOM 690 C C . ARG A 1 91 ? -18.289 2.431 19.804 1.00 93.19 91 ARG A C 1
ATOM 692 O O . ARG A 1 91 ? -18.862 2.471 20.887 1.00 93.19 91 ARG A O 1
ATOM 699 N N . ALA A 1 92 ? -17.759 1.312 19.310 1.00 92.88 92 ALA A N 1
ATOM 700 C CA . ALA A 1 92 ? -17.815 0.032 20.015 1.00 92.88 92 ALA A CA 1
ATOM 701 C C . ALA A 1 92 ? -17.047 0.050 21.349 1.00 92.88 92 ALA A C 1
ATOM 703 O O . ALA A 1 92 ? -17.516 -0.508 22.336 1.00 92.88 92 ALA A O 1
ATOM 704 N N . HIS A 1 93 ? -15.906 0.738 21.401 1.00 92.00 93 HIS A N 1
ATOM 705 C CA . HIS A 1 93 ? -15.119 0.920 22.617 1.00 92.00 93 HIS A CA 1
ATOM 706 C C . HIS A 1 93 ? -15.879 1.698 23.695 1.00 92.00 93 HIS A C 1
ATOM 708 O O . HIS A 1 93 ? -15.918 1.274 24.849 1.00 92.00 93 HIS A O 1
ATOM 714 N N . ARG A 1 94 ? -16.571 2.775 23.303 1.00 89.81 94 ARG A N 1
ATOM 715 C CA . ARG A 1 94 ? -17.435 3.562 24.199 1.00 89.81 94 ARG A CA 1
ATOM 716 C C . ARG A 1 94 ? -18.702 2.831 24.641 1.00 89.81 94 ARG A C 1
ATOM 718 O O . ARG A 1 94 ? -19.189 3.102 25.728 1.00 89.81 94 ARG A O 1
ATOM 725 N N . GLY A 1 95 ? -19.220 1.918 23.820 1.00 87.25 95 GLY A N 1
ATOM 726 C CA . GLY A 1 95 ? -20.394 1.104 24.153 1.00 87.25 95 GLY A CA 1
ATOM 727 C C . GLY A 1 95 ? -20.119 -0.032 25.147 1.00 87.25 95 GLY A C 1
ATOM 728 O O . GLY A 1 95 ? -21.059 -0.640 25.646 1.00 87.25 95 GLY A O 1
ATOM 729 N N . GLY A 1 96 ? -18.851 -0.330 25.450 1.00 85.62 96 GLY A N 1
ATOM 730 C CA . GLY A 1 96 ? -18.478 -1.355 26.427 1.00 85.62 96 GLY A CA 1
ATOM 731 C C . GLY A 1 96 ? -18.617 -2.800 25.921 1.00 85.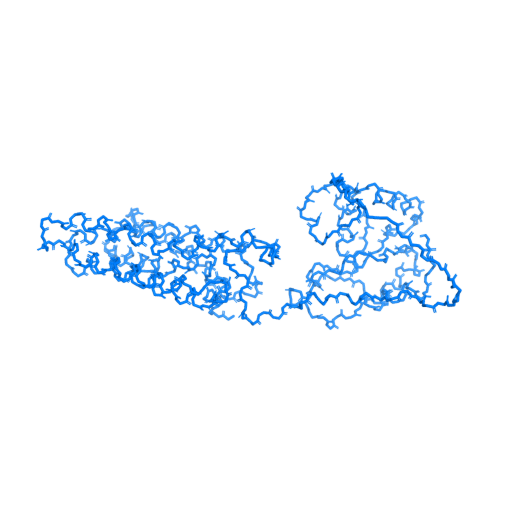62 96 GLY A C 1
ATOM 732 O O . GLY A 1 96 ? -18.593 -3.087 24.722 1.00 85.62 96 GLY A O 1
ATOM 733 N N . GLY A 1 97 ? -18.685 -3.754 26.856 1.00 88.25 97 GLY A N 1
ATOM 734 C CA . GLY A 1 97 ? -18.810 -5.188 26.555 1.00 88.25 97 GLY A CA 1
ATOM 735 C C . GLY A 1 97 ? -17.585 -5.818 25.870 1.00 88.25 97 GLY A C 1
ATOM 736 O O . GLY A 1 97 ? -16.464 -5.312 25.955 1.00 88.25 97 GLY A O 1
ATOM 737 N N . ARG A 1 98 ? -17.777 -6.959 25.191 1.00 89.31 98 ARG A N 1
ATOM 738 C CA . ARG A 1 98 ? -16.684 -7.680 24.498 1.00 89.31 98 ARG A CA 1
ATOM 739 C C . ARG A 1 98 ? -16.138 -6.903 23.295 1.00 89.31 98 ARG A C 1
ATOM 741 O O . ARG A 1 98 ? -14.936 -6.913 23.054 1.00 89.31 98 ARG A O 1
ATOM 748 N N . ARG A 1 99 ? -16.999 -6.163 22.582 1.00 92.31 99 ARG A N 1
ATOM 749 C CA . ARG A 1 99 ? -16.611 -5.373 21.397 1.00 92.31 99 ARG A CA 1
ATOM 750 C C . ARG A 1 99 ? -15.650 -4.231 21.731 1.00 92.31 99 ARG A C 1
ATOM 752 O O . ARG A 1 99 ? -14.868 -3.834 20.873 1.00 92.31 99 ARG A O 1
ATOM 759 N N . ALA A 1 100 ? -15.639 -3.760 22.978 1.00 91.25 100 ALA A N 1
ATOM 760 C CA . ALA A 1 100 ? -14.704 -2.731 23.407 1.00 91.25 100 ALA A CA 1
ATOM 761 C C . ALA A 1 100 ? -13.232 -3.175 23.417 1.00 91.25 100 ALA A C 1
ATOM 763 O O . ALA A 1 100 ? -12.358 -2.311 23.431 1.00 91.25 100 ALA A O 1
ATOM 764 N N . LEU A 1 101 ? -12.946 -4.483 23.379 1.00 93.50 101 LEU A N 1
ATOM 765 C CA . LEU A 1 101 ? -11.578 -5.015 23.283 1.00 93.50 101 LEU A CA 1
ATOM 766 C C . LEU A 1 101 ? -10.987 -4.914 21.876 1.00 93.50 101 LEU A C 1
ATOM 768 O O . LEU A 1 101 ? -9.769 -4.951 21.726 1.00 93.50 101 LEU A O 1
ATOM 772 N N . VAL A 1 102 ? -11.829 -4.763 20.852 1.00 95.69 102 VAL A N 1
ATOM 773 C CA . VAL A 1 102 ? -11.369 -4.807 19.461 1.00 95.69 102 VAL A CA 1
ATOM 774 C C . VAL A 1 102 ? -10.508 -3.596 19.116 1.00 95.69 102 VAL A C 1
ATOM 776 O O . VAL A 1 102 ? -9.537 -3.748 18.391 1.00 95.69 102 VAL A O 1
ATOM 779 N N . LEU A 1 103 ? -10.805 -2.410 19.664 1.00 94.75 103 LEU A N 1
ATOM 780 C CA . LEU A 1 103 ? -9.981 -1.222 19.422 1.00 94.75 103 LEU A CA 1
ATOM 781 C C . LEU A 1 103 ? -8.559 -1.362 20.011 1.00 94.75 103 LEU A C 1
ATOM 783 O O . LEU A 1 103 ? -7.615 -1.243 19.234 1.00 94.75 103 LEU A O 1
ATOM 787 N N . PRO A 1 104 ? -8.369 -1.669 21.316 1.00 94.81 104 PRO A N 1
ATOM 788 C CA . PRO A 1 104 ? -7.041 -1.970 21.854 1.00 94.81 104 PRO A CA 1
ATOM 789 C C . PRO A 1 104 ? -6.326 -3.096 21.098 1.00 94.81 104 PRO A C 1
ATOM 791 O O . PRO A 1 104 ? -5.143 -2.971 20.802 1.00 94.81 104 PRO A O 1
ATOM 794 N N . GLY A 1 105 ? -7.045 -4.168 20.744 1.00 95.81 105 GLY A N 1
ATOM 795 C CA . GLY A 1 105 ? -6.481 -5.289 19.989 1.00 95.81 105 GLY A CA 1
ATOM 796 C C . GLY A 1 105 ? -6.012 -4.892 18.588 1.00 95.81 105 GLY A C 1
ATOM 797 O O . GLY A 1 105 ? -4.928 -5.290 18.173 1.00 95.81 105 GLY A O 1
ATOM 798 N N . ALA A 1 106 ? -6.777 -4.057 17.880 1.00 95.94 106 ALA A N 1
ATOM 799 C CA . ALA A 1 106 ? -6.394 -3.543 16.568 1.00 95.94 106 ALA A CA 1
ATOM 800 C C . ALA A 1 106 ? -5.157 -2.642 16.646 1.00 95.94 106 ALA A C 1
ATOM 802 O O . ALA A 1 106 ? -4.263 -2.767 15.812 1.00 95.94 106 ALA A O 1
ATOM 803 N N . VAL A 1 107 ? -5.072 -1.777 17.663 1.00 95.50 107 VAL A N 1
ATOM 804 C CA . VAL A 1 107 ? -3.888 -0.937 17.906 1.00 95.50 107 VAL A CA 1
ATOM 805 C C . VAL A 1 107 ? -2.668 -1.801 18.223 1.00 95.50 107 VAL A C 1
ATOM 807 O O . VAL A 1 107 ? -1.628 -1.618 17.598 1.00 95.50 107 VAL A O 1
ATOM 810 N N . ALA A 1 108 ? -2.804 -2.785 19.116 1.00 95.56 108 ALA A N 1
ATOM 811 C CA . ALA A 1 108 ? -1.716 -3.689 19.483 1.00 95.56 108 ALA A CA 1
ATOM 812 C C . ALA A 1 108 ? -1.218 -4.518 18.286 1.00 95.56 108 ALA A C 1
ATOM 814 O O . ALA A 1 108 ? -0.016 -4.577 18.043 1.00 95.56 108 ALA A O 1
ATOM 815 N N . ALA A 1 109 ? -2.128 -5.100 17.497 1.00 96.06 109 ALA A N 1
ATOM 816 C CA . ALA A 1 109 ? -1.776 -5.866 16.301 1.00 96.06 109 ALA A CA 1
ATOM 817 C C . ALA A 1 109 ? -1.075 -4.997 15.245 1.00 96.06 109 ALA A C 1
ATOM 819 O O . ALA A 1 109 ? -0.098 -5.425 14.634 1.00 96.06 109 ALA A O 1
ATOM 820 N N . THR A 1 110 ? -1.546 -3.761 15.058 1.00 95.38 110 THR A N 1
ATOM 821 C CA . THR A 1 110 ? -0.938 -2.811 14.115 1.00 95.38 110 THR A CA 1
ATOM 822 C C . THR A 1 110 ? 0.443 -2.374 14.589 1.00 95.38 110 THR A C 1
ATOM 824 O O . THR A 1 110 ? 1.375 -2.371 13.797 1.00 95.38 110 THR A O 1
ATOM 827 N N . ALA A 1 111 ? 0.612 -2.073 15.878 1.00 94.00 111 ALA A N 1
ATOM 828 C CA . ALA A 1 111 ? 1.911 -1.711 16.435 1.00 94.00 111 ALA A CA 1
ATOM 829 C C . ALA A 1 111 ? 2.918 -2.868 16.372 1.00 94.00 111 ALA A C 1
ATOM 831 O O . ALA A 1 111 ? 4.066 -2.647 16.001 1.00 94.00 111 ALA A O 1
ATOM 832 N N . ALA A 1 112 ? 2.492 -4.100 16.670 1.00 94.38 112 ALA A N 1
ATOM 833 C CA . ALA A 1 112 ? 3.343 -5.284 16.556 1.00 94.38 112 ALA A CA 1
ATOM 834 C C . ALA A 1 112 ? 3.806 -5.513 15.108 1.00 94.38 112 ALA A C 1
ATOM 836 O O . ALA A 1 112 ? 4.988 -5.745 14.864 1.00 94.38 112 ALA A O 1
ATOM 837 N N . TRP A 1 113 ? 2.894 -5.380 14.141 1.00 94.44 113 TRP A N 1
ATOM 838 C CA . TRP A 1 113 ? 3.219 -5.462 12.717 1.00 94.44 113 TRP A CA 1
ATOM 839 C C . TRP A 1 113 ? 4.164 -4.343 12.263 1.00 94.44 113 TRP A C 1
ATOM 841 O O . TRP A 1 113 ? 5.168 -4.613 11.610 1.00 94.44 113 TRP A O 1
ATOM 851 N N . SER A 1 114 ? 3.898 -3.096 12.655 1.00 91.25 114 SER A N 1
ATOM 852 C CA . SER A 1 114 ? 4.769 -1.961 12.339 1.00 91.25 114 SER A CA 1
ATOM 853 C C . SER A 1 114 ? 6.159 -2.101 12.964 1.00 91.25 114 SER A C 1
ATOM 855 O O . SER A 1 114 ? 7.148 -1.775 12.313 1.00 91.25 114 SER A O 1
ATOM 857 N N . ALA A 1 115 ? 6.261 -2.622 14.191 1.00 91.06 115 ALA A N 1
ATOM 858 C CA . ALA A 1 115 ? 7.540 -2.906 14.839 1.00 91.06 115 ALA A CA 1
ATOM 859 C C . ALA A 1 115 ? 8.303 -4.036 14.126 1.00 91.06 115 ALA A C 1
ATOM 861 O O . ALA A 1 115 ? 9.512 -3.916 13.928 1.00 91.06 115 ALA A O 1
ATOM 862 N N . TYR A 1 116 ? 7.605 -5.089 13.681 1.00 91.62 116 TYR A N 1
ATOM 863 C CA . TYR A 1 116 ? 8.186 -6.148 12.851 1.00 91.62 116 TYR A CA 1
ATOM 864 C C . TYR A 1 116 ? 8.751 -5.586 11.541 1.00 91.62 116 TYR A C 1
ATOM 866 O O . TYR A 1 116 ? 9.926 -5.803 11.245 1.00 91.62 116 TYR A O 1
ATOM 874 N N . LEU A 1 117 ? 7.967 -4.793 10.804 1.00 88.12 117 LEU A N 1
ATOM 875 C CA . LEU A 1 117 ? 8.442 -4.149 9.578 1.00 88.12 117 LEU A CA 1
ATOM 876 C C . LEU A 1 117 ? 9.648 -3.240 9.851 1.00 88.12 117 LEU A C 1
ATOM 878 O O . LEU A 1 117 ? 10.645 -3.321 9.140 1.00 88.12 117 LEU A O 1
ATOM 882 N N . ALA A 1 118 ? 9.597 -2.425 10.908 1.00 86.56 118 ALA A N 1
ATOM 883 C CA . ALA A 1 118 ? 10.691 -1.532 11.287 1.00 86.56 118 ALA A CA 1
ATOM 884 C C . ALA A 1 118 ? 11.972 -2.277 11.700 1.00 86.56 118 ALA A C 1
ATOM 886 O O . ALA A 1 118 ? 13.068 -1.776 11.454 1.00 86.56 118 ALA A O 1
ATOM 887 N N . SER A 1 119 ? 11.855 -3.476 12.282 1.00 85.88 119 SER A N 1
ATOM 888 C CA . SER A 1 119 ? 13.011 -4.282 12.701 1.00 85.88 119 SER A CA 1
ATOM 889 C C . SER A 1 119 ? 13.903 -4.714 11.530 1.00 85.88 119 SER A C 1
ATOM 891 O O . SER A 1 119 ? 15.116 -4.839 11.703 1.00 85.88 119 SER A O 1
ATOM 893 N N . GLY A 1 120 ? 13.333 -4.839 10.324 1.00 82.00 120 GLY A N 1
ATOM 894 C CA . GLY A 1 120 ? 14.070 -5.140 9.094 1.00 82.00 120 GLY A CA 1
ATOM 895 C C . GLY A 1 120 ? 14.967 -4.001 8.592 1.00 82.00 120 GLY A C 1
ATOM 896 O O . GLY A 1 120 ? 15.801 -4.231 7.724 1.00 82.00 120 GLY A O 1
ATOM 897 N N . TYR A 1 121 ? 14.836 -2.791 9.150 1.00 75.81 121 TYR A N 1
ATOM 898 C CA . TYR A 1 121 ? 15.581 -1.589 8.740 1.00 75.81 121 TYR A CA 1
ATOM 899 C C . TYR A 1 121 ? 16.443 -1.014 9.870 1.00 75.81 121 TYR A C 1
ATOM 901 O O . TYR A 1 121 ? 16.771 0.175 9.871 1.00 75.81 121 TYR A O 1
ATOM 909 N N . SER A 1 122 ? 16.839 -1.855 10.827 1.00 72.56 122 SER A N 1
ATOM 910 C CA . SER A 1 122 ? 17.670 -1.465 11.974 1.00 72.56 122 SER A CA 1
ATOM 911 C C . SER A 1 122 ? 19.022 -0.855 11.581 1.00 72.56 122 SER A C 1
ATOM 913 O O . SER A 1 122 ? 19.570 -0.061 12.342 1.00 72.56 122 SER A O 1
ATOM 915 N N . SER A 1 123 ? 19.525 -1.160 10.377 1.00 70.75 123 SER A N 1
ATOM 916 C CA . SER A 1 123 ? 20.741 -0.567 9.805 1.00 70.75 123 SER A CA 1
ATOM 917 C C . SER A 1 123 ? 20.603 0.914 9.442 1.00 70.75 123 SER A C 1
ATOM 919 O O . SER A 1 123 ? 21.615 1.597 9.337 1.00 70.75 123 SER A O 1
ATOM 921 N N . PHE A 1 124 ? 19.379 1.407 9.215 1.00 69.62 124 PHE A N 1
ATOM 922 C CA . PHE A 1 124 ? 19.123 2.834 9.004 1.00 69.62 124 PHE A CA 1
ATOM 923 C C . PHE A 1 124 ? 18.977 3.536 10.354 1.00 69.62 124 PHE A C 1
ATOM 925 O O . PHE A 1 124 ? 19.730 4.451 10.670 1.00 69.62 124 PHE A O 1
ATOM 932 N N . LEU A 1 125 ? 18.042 3.061 11.181 1.00 75.19 125 LEU A N 1
ATOM 933 C CA . LEU A 1 125 ? 17.845 3.510 12.557 1.00 75.19 125 LEU A CA 1
ATOM 934 C C . LEU A 1 125 ? 17.346 2.325 13.391 1.00 75.19 125 LEU A C 1
ATOM 936 O O . LEU A 1 125 ? 16.338 1.711 13.050 1.00 75.19 125 LEU A O 1
ATOM 940 N N . ALA A 1 126 ? 18.013 2.023 14.506 1.00 82.25 126 ALA A N 1
ATOM 941 C CA . ALA A 1 126 ? 17.662 0.880 15.357 1.00 82.25 126 ALA A CA 1
ATOM 942 C C . ALA A 1 126 ? 16.491 1.156 16.324 1.00 82.25 126 ALA A C 1
ATOM 944 O O . ALA A 1 126 ? 15.829 0.232 16.790 1.00 82.25 126 ALA A O 1
ATOM 945 N N . TRP A 1 127 ? 16.218 2.428 16.629 1.00 84.94 127 TRP A N 1
ATOM 946 C CA . TRP A 1 127 ? 15.228 2.844 17.629 1.00 84.94 127 TRP A CA 1
ATOM 947 C C . TRP A 1 127 ? 13.740 2.847 17.196 1.00 84.94 127 TRP A C 1
ATOM 949 O O . TRP A 1 127 ? 12.891 2.739 18.085 1.00 84.94 127 TRP A O 1
ATOM 959 N N . PRO A 1 128 ? 13.347 2.946 15.905 1.00 85.88 128 PRO A N 1
ATOM 960 C CA . PRO A 1 128 ? 11.934 3.010 15.524 1.00 85.88 128 PRO A CA 1
ATOM 961 C C . PRO A 1 128 ? 11.140 1.766 15.925 1.00 85.88 128 PRO A C 1
ATOM 963 O O . PRO A 1 128 ? 10.024 1.893 16.419 1.00 85.88 128 PRO A O 1
ATOM 966 N N . ALA A 1 129 ? 11.713 0.568 15.772 1.00 88.81 129 ALA A N 1
ATOM 967 C CA . ALA A 1 129 ? 11.051 -0.678 16.158 1.00 88.81 129 ALA A CA 1
ATOM 968 C C . ALA A 1 129 ? 10.703 -0.730 17.664 1.00 88.81 129 ALA A C 1
ATOM 970 O O . ALA A 1 129 ? 9.521 -0.903 17.984 1.00 88.81 129 ALA A O 1
ATOM 971 N N . PRO A 1 130 ? 11.652 -0.522 18.604 1.00 91.62 130 PRO A N 1
ATOM 972 C CA . PRO A 1 130 ? 11.318 -0.489 20.026 1.00 91.62 130 PRO A CA 1
ATOM 973 C C . PRO A 1 130 ? 10.415 0.696 20.399 1.00 91.62 130 PRO A C 1
ATOM 975 O O . PRO A 1 130 ? 9.519 0.522 21.222 1.00 91.62 130 PRO A O 1
ATOM 978 N N . ALA A 1 131 ? 10.563 1.871 19.776 1.00 91.75 131 ALA A N 1
ATOM 979 C CA . ALA A 1 131 ? 9.685 3.012 20.054 1.00 91.75 131 ALA A CA 1
ATOM 980 C C . ALA A 1 131 ? 8.222 2.743 19.664 1.00 91.75 131 ALA A C 1
ATOM 982 O O . ALA A 1 131 ? 7.314 3.016 20.452 1.00 91.75 131 ALA A O 1
ATOM 983 N N . VAL A 1 132 ? 7.986 2.160 18.484 1.00 92.12 132 VAL A N 1
ATOM 984 C CA . VAL A 1 132 ? 6.644 1.752 18.039 1.00 92.12 132 VAL A CA 1
ATOM 985 C C . VAL A 1 132 ? 6.062 0.689 18.969 1.00 92.12 132 VAL A C 1
ATOM 987 O O . VAL A 1 132 ? 4.890 0.785 19.337 1.00 92.12 132 VA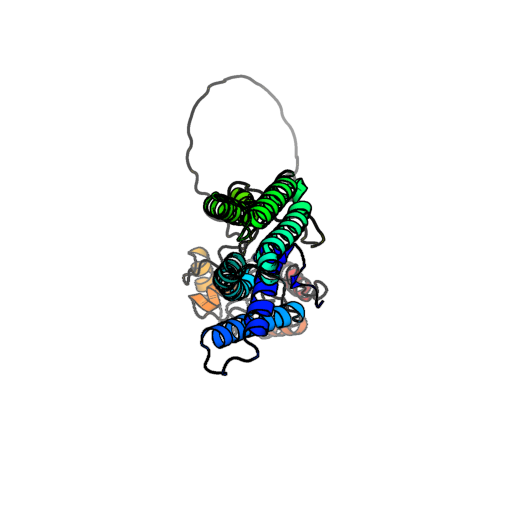L A O 1
ATOM 990 N N . ALA A 1 133 ? 6.867 -0.290 19.396 1.00 92.31 133 ALA A N 1
ATOM 991 C CA . ALA A 1 133 ? 6.422 -1.324 20.326 1.00 92.31 133 ALA A CA 1
ATOM 992 C C . ALA A 1 133 ? 5.995 -0.731 21.681 1.00 92.31 133 ALA A C 1
ATOM 994 O O . ALA A 1 133 ? 4.889 -1.006 22.151 1.00 92.31 133 ALA A O 1
ATOM 995 N N . VAL A 1 134 ? 6.823 0.134 22.278 1.00 94.06 134 VAL A N 1
ATOM 996 C CA . VAL A 1 134 ? 6.533 0.779 23.570 1.00 94.06 134 VAL A CA 1
ATOM 997 C C . VAL A 1 134 ? 5.295 1.669 23.479 1.00 94.06 134 VAL A C 1
ATOM 999 O O . VAL A 1 134 ? 4.394 1.555 24.312 1.00 94.06 134 VAL A O 1
ATOM 1002 N N . LEU A 1 135 ? 5.201 2.521 22.455 1.00 93.50 135 LEU A N 1
ATOM 1003 C CA . LEU A 1 135 ? 4.057 3.421 22.291 1.00 93.50 135 LEU A CA 1
ATOM 1004 C C . LEU A 1 135 ? 2.773 2.666 21.955 1.00 93.50 135 LEU A C 1
ATOM 1006 O O . LEU A 1 135 ? 1.712 3.019 22.466 1.00 93.50 135 LEU A O 1
ATOM 1010 N N . GLY A 1 136 ? 2.860 1.608 21.149 1.00 93.50 136 GLY A N 1
ATOM 1011 C CA . GLY A 1 136 ? 1.732 0.738 20.837 1.00 93.50 136 GLY A CA 1
ATOM 1012 C C . GLY A 1 136 ? 1.197 0.003 22.062 1.00 93.50 136 GLY A C 1
ATOM 1013 O O . GLY A 1 136 ? -0.016 -0.017 22.286 1.00 93.50 136 GLY A O 1
ATOM 1014 N N . LEU A 1 137 ? 2.090 -0.543 22.894 1.00 94.69 137 LEU A N 1
ATOM 1015 C CA . LEU A 1 137 ? 1.728 -1.170 24.167 1.00 94.69 137 LEU A CA 1
ATOM 1016 C C . LEU A 1 137 ? 1.106 -0.154 25.129 1.00 94.69 137 LEU A C 1
ATOM 1018 O O . LEU A 1 137 ? 0.028 -0.407 25.668 1.00 94.69 137 LEU A O 1
ATOM 1022 N N . ALA A 1 138 ? 1.725 1.018 25.294 1.00 94.38 138 ALA A N 1
ATOM 1023 C CA . ALA A 1 138 ? 1.187 2.088 26.130 1.00 94.38 138 ALA A CA 1
ATOM 1024 C C . ALA A 1 138 ? -0.205 2.534 25.649 1.00 94.38 138 ALA A C 1
ATOM 1026 O O . ALA A 1 138 ? -1.134 2.636 26.450 1.00 94.38 138 ALA A O 1
ATOM 1027 N N . ALA A 1 139 ? -0.386 2.723 24.340 1.00 93.94 139 ALA A N 1
ATOM 1028 C CA . ALA A 1 139 ? -1.668 3.077 23.742 1.00 93.94 139 ALA A CA 1
ATOM 1029 C C . ALA A 1 139 ? -2.739 2.004 23.992 1.00 93.94 139 ALA A C 1
ATOM 1031 O O . ALA A 1 139 ? -3.849 2.330 24.421 1.00 93.94 139 ALA A O 1
ATOM 1032 N N . ALA A 1 140 ? -2.408 0.725 23.790 1.00 93.88 140 ALA A N 1
ATOM 1033 C CA . ALA A 1 140 ? -3.320 -0.384 24.055 1.00 93.88 140 ALA A CA 1
ATOM 1034 C C . ALA A 1 140 ? -3.717 -0.451 25.540 1.00 93.88 140 ALA A C 1
ATOM 1036 O O . ALA A 1 140 ? -4.904 -0.582 25.849 1.00 93.88 140 ALA A O 1
ATOM 1037 N N . MET A 1 141 ? -2.759 -0.283 26.457 1.00 93.69 141 MET A N 1
ATOM 1038 C CA . MET A 1 141 ? -3.005 -0.273 27.903 1.00 93.69 141 MET A CA 1
ATOM 1039 C C . MET A 1 141 ? -3.875 0.911 28.337 1.00 93.69 141 MET A C 1
ATOM 1041 O O . MET A 1 141 ? -4.834 0.724 29.089 1.00 93.69 141 MET A O 1
ATOM 1045 N N . LEU A 1 142 ? -3.616 2.111 27.810 1.00 93.25 142 LEU A N 1
ATOM 1046 C CA . LEU A 1 142 ? -4.448 3.292 28.056 1.00 93.25 142 LEU A CA 1
ATOM 1047 C C . LEU A 1 142 ? -5.882 3.073 27.563 1.00 93.25 142 LEU A C 1
ATOM 1049 O O . LEU A 1 142 ? -6.832 3.369 28.285 1.00 93.25 142 LEU A O 1
ATOM 1053 N N . LEU A 1 143 ? -6.069 2.489 26.377 1.00 92.19 143 LEU A N 1
ATOM 1054 C CA . LEU A 1 143 ? -7.404 2.164 25.871 1.00 92.19 143 LEU A CA 1
ATOM 1055 C C . LEU A 1 143 ? -8.094 1.085 26.727 1.00 92.19 143 LEU A C 1
ATOM 1057 O O . LEU A 1 143 ? -9.288 1.184 27.000 1.00 92.19 143 LEU A O 1
ATOM 1061 N N . LEU A 1 144 ? -7.371 0.077 27.221 1.00 92.56 144 LEU A N 1
ATOM 1062 C CA . LEU A 1 144 ? -7.930 -0.920 28.148 1.00 92.56 144 LEU A CA 1
ATOM 1063 C C . LEU A 1 144 ? -8.352 -0.307 29.498 1.00 92.56 144 LEU A C 1
ATOM 1065 O O . LEU A 1 144 ? -9.375 -0.719 30.066 1.00 92.56 144 LEU A O 1
ATOM 1069 N N . ALA A 1 145 ? -7.599 0.682 29.985 1.00 89.44 145 ALA A N 1
ATOM 1070 C CA . ALA A 1 145 ? -7.909 1.447 31.191 1.00 89.44 145 ALA A CA 1
ATOM 1071 C C . ALA A 1 145 ? -9.083 2.423 30.981 1.00 89.44 145 ALA A C 1
ATOM 1073 O O . ALA A 1 145 ? -9.896 2.612 31.883 1.00 89.44 145 ALA A O 1
ATOM 1074 N N . ALA A 1 146 ? -9.235 2.973 29.774 1.00 88.69 146 ALA A N 1
ATOM 1075 C CA . ALA A 1 146 ? -10.290 3.917 29.401 1.00 88.69 146 ALA A CA 1
ATOM 1076 C C . ALA A 1 146 ? -11.671 3.283 29.148 1.00 88.69 146 ALA A C 1
ATOM 1078 O O . ALA A 1 146 ? -12.587 3.942 28.644 1.00 88.69 146 ALA A O 1
ATOM 1079 N N . ARG A 1 147 ? -11.844 1.998 29.475 1.00 85.19 147 ARG A N 1
ATOM 1080 C CA . ARG A 1 147 ? -13.103 1.288 29.243 1.00 85.19 147 ARG A CA 1
ATOM 1081 C C . ARG A 1 147 ? -14.266 1.896 30.046 1.00 85.19 147 ARG A C 1
ATOM 1083 O O . ARG A 1 147 ? -14.076 2.286 31.201 1.00 85.19 147 ARG A O 1
ATOM 1090 N N . PRO A 1 148 ? -15.489 1.906 29.479 1.00 77.31 148 PRO A N 1
ATOM 1091 C CA . PRO A 1 148 ? -16.684 2.345 30.196 1.00 77.31 148 PRO A CA 1
ATOM 1092 C C . PRO A 1 148 ? -16.838 1.585 31.520 1.00 77.31 148 PRO A C 1
ATOM 1094 O O . PRO A 1 148 ? -16.689 0.363 31.544 1.00 77.31 148 PRO A O 1
ATOM 1097 N N . GLY A 1 149 ? -17.101 2.313 32.609 1.00 71.00 149 GLY A N 1
ATOM 1098 C CA . GLY A 1 149 ? -17.257 1.755 33.960 1.00 71.00 149 GLY A CA 1
ATOM 1099 C C . GLY A 1 149 ? -15.992 1.728 34.830 1.00 71.00 149 GLY A C 1
ATOM 1100 O O . GLY A 1 149 ? -16.090 1.348 35.990 1.00 71.00 149 GLY A O 1
ATOM 1101 N N . ARG A 1 150 ? -14.819 2.151 34.327 1.00 69.38 150 ARG A N 1
ATOM 1102 C CA . ARG A 1 150 ? -13.549 2.128 35.091 1.00 69.38 150 ARG A CA 1
ATOM 1103 C C . ARG A 1 150 ? -13.130 3.434 35.779 1.00 69.38 150 ARG A C 1
ATOM 1105 O O . ARG A 1 150 ? -12.091 3.455 36.428 1.00 69.38 150 ARG A O 1
ATOM 1112 N N . GLY A 1 151 ? -13.921 4.506 35.695 1.00 69.75 151 GLY A N 1
ATOM 1113 C CA . GLY A 1 151 ? -13.714 5.698 36.529 1.00 69.75 151 GLY A CA 1
ATOM 1114 C C . GLY A 1 151 ? -13.994 7.040 35.855 1.00 69.75 151 GLY A C 1
ATOM 1115 O O . GLY A 1 151 ? -14.219 7.134 34.649 1.00 69.75 151 GLY A O 1
ATOM 1116 N N . ARG A 1 152 ? -13.937 8.103 36.667 1.00 74.62 152 ARG A N 1
ATOM 1117 C CA . ARG A 1 152 ? -14.270 9.499 36.313 1.00 74.62 152 ARG A CA 1
ATOM 1118 C C . ARG A 1 152 ? -13.360 10.082 35.217 1.00 74.62 152 ARG A C 1
ATOM 1120 O O . ARG A 1 152 ? -13.769 10.962 34.470 1.00 74.62 152 ARG A O 1
ATOM 1127 N N . PHE A 1 153 ? -12.138 9.557 35.087 1.00 80.75 153 PHE A N 1
ATOM 1128 C CA . PHE A 1 153 ? -11.123 10.028 34.135 1.00 80.75 153 PHE A CA 1
ATOM 1129 C C . PHE A 1 153 ? -11.062 9.239 32.818 1.00 80.75 153 PHE A C 1
ATOM 1131 O O . PHE A 1 153 ? -10.246 9.570 31.956 1.00 80.75 153 PHE A O 1
ATOM 1138 N N . ALA A 1 154 ? -11.930 8.240 32.618 1.00 82.00 154 ALA A N 1
ATOM 1139 C CA . ALA A 1 154 ? -11.900 7.367 31.439 1.00 82.00 154 ALA A CA 1
ATOM 1140 C C . ALA A 1 154 ? -11.921 8.146 30.108 1.00 82.00 154 ALA A C 1
ATOM 1142 O O . ALA A 1 154 ? -11.238 7.772 29.158 1.00 82.00 154 ALA A O 1
ATOM 1143 N N . GLY A 1 155 ? -12.629 9.281 30.054 1.00 81.75 155 GLY A N 1
ATOM 1144 C CA . GLY A 1 155 ? -12.663 10.150 28.875 1.00 81.75 155 GLY A CA 1
ATOM 1145 C C . GLY A 1 155 ? -11.303 10.754 28.508 1.00 81.75 155 GLY A C 1
ATOM 1146 O O . GLY A 1 155 ? -10.928 10.726 27.337 1.00 81.75 155 GLY A O 1
ATOM 1147 N N . ARG A 1 156 ? -10.539 11.253 29.492 1.00 86.94 156 ARG A N 1
ATOM 1148 C CA . ARG A 1 156 ? -9.195 11.816 29.261 1.00 86.94 156 ARG A CA 1
ATOM 1149 C C . ARG A 1 156 ? -8.211 10.720 28.857 1.00 86.94 156 ARG A C 1
ATOM 1151 O O . ARG A 1 156 ? -7.501 10.881 27.871 1.00 86.94 156 ARG A O 1
ATOM 1158 N N . ILE A 1 157 ? -8.245 9.577 29.546 1.00 88.62 157 ILE A N 1
ATOM 1159 C CA . ILE A 1 157 ? -7.399 8.415 29.234 1.00 88.62 157 ILE A CA 1
ATOM 1160 C C . ILE A 1 157 ? -7.679 7.906 27.810 1.00 88.62 157 ILE A C 1
ATOM 1162 O O . ILE A 1 157 ? -6.740 7.606 27.078 1.00 88.62 157 ILE A O 1
ATOM 1166 N N . ALA A 1 158 ? -8.942 7.890 27.365 1.00 86.56 158 ALA A N 1
ATOM 1167 C CA . ALA A 1 158 ? -9.296 7.515 25.993 1.00 86.56 158 ALA A CA 1
ATOM 1168 C C . ALA A 1 158 ? -8.698 8.466 24.945 1.00 86.56 158 ALA A C 1
ATOM 1170 O O . ALA A 1 158 ? -8.310 8.021 23.866 1.00 86.56 158 ALA A O 1
ATOM 1171 N N . VAL A 1 159 ? -8.643 9.772 25.238 1.00 88.88 159 VAL A N 1
ATOM 1172 C CA . VAL A 1 159 ? -8.028 10.765 24.344 1.00 88.88 159 VAL A CA 1
ATOM 1173 C C . VAL A 1 159 ? -6.520 10.550 24.277 1.00 88.88 159 VAL A C 1
ATOM 1175 O O . VAL A 1 159 ? -5.994 10.431 23.174 1.00 88.88 159 VAL A O 1
ATOM 1178 N N . VAL A 1 160 ? -5.844 10.413 25.424 1.00 91.75 160 VAL A N 1
ATOM 1179 C CA . VAL A 1 160 ? -4.395 10.146 25.460 1.00 91.75 160 VAL A CA 1
ATOM 1180 C C . VAL A 1 160 ? -4.066 8.827 24.759 1.00 91.75 160 VAL A C 1
ATOM 1182 O O . VAL A 1 160 ? -3.175 8.795 23.918 1.00 91.75 160 VAL A O 1
ATOM 1185 N N . GLY A 1 161 ? -4.829 7.760 25.016 1.00 89.94 161 GLY A N 1
ATOM 1186 C CA . GLY A 1 161 ? -4.668 6.475 24.332 1.00 89.94 161 GLY A CA 1
ATOM 1187 C C . GLY A 1 161 ? -4.896 6.573 22.821 1.00 89.94 161 GLY A C 1
ATOM 1188 O O . GLY A 1 161 ? -4.161 5.964 22.046 1.00 89.94 161 GLY A O 1
ATOM 1189 N N . GLY A 1 162 ? -5.863 7.384 22.382 1.00 89.56 162 GLY A N 1
ATOM 1190 C CA . GLY A 1 162 ? -6.094 7.666 20.964 1.00 89.56 162 GLY A CA 1
ATOM 1191 C C . GLY A 1 162 ? -4.926 8.404 20.305 1.00 89.56 162 GLY A C 1
ATOM 1192 O O . GLY A 1 162 ? -4.462 7.981 19.249 1.00 89.56 162 GLY A O 1
ATOM 1193 N N . VAL A 1 163 ? -4.411 9.458 20.945 1.00 92.31 163 VAL A N 1
ATOM 1194 C CA . VAL A 1 163 ? -3.236 10.208 20.464 1.00 92.31 163 VAL A CA 1
ATOM 1195 C C . VAL A 1 163 ? -1.999 9.309 20.424 1.00 92.31 163 VAL A C 1
ATOM 1197 O O . VAL A 1 163 ? -1.312 9.268 19.407 1.00 92.31 163 VAL A O 1
ATOM 1200 N N . ALA A 1 164 ? -1.762 8.523 21.477 1.00 92.00 164 ALA A N 1
ATOM 1201 C CA . ALA A 1 164 ? -0.665 7.561 21.533 1.00 92.00 164 ALA A CA 1
ATOM 1202 C C . ALA A 1 164 ? -0.775 6.493 20.431 1.00 92.00 164 ALA A C 1
ATOM 1204 O O . ALA A 1 164 ? 0.235 6.123 19.842 1.00 92.00 164 ALA A O 1
ATOM 1205 N N . SER A 1 165 ? -1.992 6.045 20.094 1.00 90.69 165 SER A N 1
ATOM 1206 C CA . SER A 1 165 ? -2.221 5.103 18.986 1.00 90.69 165 SER A CA 1
ATOM 1207 C C . SER A 1 165 ? -1.821 5.708 17.639 1.00 90.69 165 SER A C 1
ATOM 1209 O O . SER A 1 165 ? -1.152 5.056 16.842 1.00 90.69 165 SER A O 1
ATOM 1211 N N . VAL A 1 166 ? -2.213 6.963 17.385 1.00 92.69 166 VAL A N 1
ATOM 1212 C CA . VAL A 1 166 ? -1.845 7.683 16.155 1.00 92.69 166 VAL A CA 1
ATOM 1213 C C . VAL A 1 166 ? -0.331 7.880 16.088 1.00 92.69 166 VAL A C 1
ATOM 1215 O O . VAL A 1 166 ? 0.270 7.592 15.055 1.00 92.69 166 VAL A O 1
ATOM 1218 N N . ALA A 1 167 ? 0.297 8.288 17.194 1.00 92.62 167 ALA A N 1
ATOM 1219 C CA . ALA A 1 167 ? 1.746 8.433 17.276 1.00 92.62 167 ALA A CA 1
ATOM 1220 C C . ALA A 1 167 ? 2.469 7.103 16.995 1.00 92.62 167 ALA A C 1
ATOM 1222 O O . ALA A 1 167 ? 3.360 7.063 16.151 1.00 92.62 167 ALA A O 1
ATOM 1223 N N . ALA A 1 168 ? 2.043 5.998 17.617 1.00 90.62 168 ALA A N 1
ATOM 1224 C CA . ALA A 1 168 ? 2.642 4.678 17.414 1.00 90.62 168 ALA A CA 1
ATOM 1225 C C . ALA A 1 168 ? 2.589 4.217 15.946 1.00 90.62 168 ALA A C 1
ATOM 1227 O O . ALA A 1 168 ? 3.545 3.626 15.451 1.00 90.62 168 ALA A O 1
ATOM 1228 N N . VAL A 1 169 ? 1.494 4.508 15.235 1.00 88.25 169 VAL A N 1
ATOM 1229 C CA . VAL A 1 169 ? 1.337 4.135 13.818 1.00 88.25 169 VAL A CA 1
ATOM 1230 C C . VAL A 1 169 ? 2.151 5.041 12.888 1.00 88.25 169 VAL A C 1
ATOM 1232 O O . VAL A 1 169 ? 2.636 4.568 11.862 1.00 88.25 169 VAL A O 1
ATOM 1235 N N . LEU A 1 170 ? 2.312 6.324 13.225 1.00 90.31 170 LEU A N 1
ATOM 1236 C CA . LEU A 1 170 ? 2.951 7.309 12.345 1.00 90.31 170 LEU A CA 1
ATOM 1237 C C . LEU A 1 170 ? 4.455 7.495 12.578 1.00 90.31 170 LEU A C 1
ATOM 1239 O O . LEU A 1 170 ? 5.124 8.014 11.690 1.00 90.31 170 LEU A O 1
ATOM 1243 N N . ILE A 1 171 ? 5.009 7.067 13.717 1.00 89.62 171 ILE A N 1
ATOM 1244 C CA . ILE A 1 171 ? 6.437 7.269 14.017 1.00 89.62 171 ILE A CA 1
ATOM 1245 C C . ILE A 1 171 ? 7.346 6.576 13.006 1.00 89.62 171 ILE A C 1
ATOM 1247 O O . ILE A 1 171 ? 8.236 7.230 12.479 1.00 89.62 171 ILE A O 1
ATOM 1251 N N . ALA A 1 172 ? 7.129 5.297 12.688 1.00 85.75 172 ALA A N 1
ATOM 1252 C CA . ALA A 1 172 ? 7.973 4.602 11.712 1.00 85.75 172 ALA A CA 1
ATOM 1253 C C . ALA A 1 172 ? 7.952 5.269 10.319 1.00 85.75 172 ALA A C 1
ATOM 1255 O O . ALA A 1 172 ? 9.020 5.675 9.856 1.00 85.75 172 ALA A O 1
ATOM 1256 N N . PRO A 1 173 ? 6.785 5.477 9.667 1.00 84.81 173 PRO A N 1
ATOM 1257 C CA . PRO A 1 173 ? 6.752 6.154 8.372 1.00 84.81 173 PRO A CA 1
ATOM 1258 C C . PRO A 1 173 ? 7.220 7.613 8.440 1.00 84.81 173 PRO A C 1
ATOM 1260 O O . PRO A 1 173 ? 7.852 8.075 7.496 1.00 84.81 173 PRO A O 1
ATOM 1263 N N . GLY A 1 174 ? 6.985 8.320 9.552 1.00 86.75 174 GLY A N 1
ATOM 1264 C CA . GLY A 1 174 ? 7.487 9.679 9.771 1.00 86.75 174 GLY A CA 1
ATOM 1265 C C . GLY A 1 174 ? 9.011 9.744 9.891 1.00 86.75 174 GLY A C 1
ATOM 1266 O O . GLY A 1 174 ? 9.645 10.617 9.316 1.00 86.75 174 GLY A O 1
ATOM 1267 N N . VAL A 1 175 ? 9.633 8.785 10.573 1.00 84.56 175 VAL A N 1
ATOM 1268 C CA . VAL A 1 175 ? 11.097 8.681 10.638 1.00 84.56 175 VAL A CA 1
ATOM 1269 C C . VAL A 1 175 ? 11.674 8.350 9.266 1.00 84.56 175 VAL A C 1
ATOM 1271 O O . VAL A 1 175 ? 12.697 8.907 8.869 1.00 84.56 175 VAL A O 1
ATOM 1274 N N . TRP A 1 176 ? 11.002 7.490 8.503 1.00 81.31 176 TRP A N 1
ATOM 1275 C CA . TRP A 1 176 ? 11.427 7.162 7.149 1.00 81.31 176 TRP A CA 1
ATOM 1276 C C . TRP A 1 176 ? 11.361 8.340 6.183 1.00 81.31 176 TRP A C 1
ATOM 1278 O O . TRP A 1 176 ? 12.109 8.323 5.214 1.00 81.31 176 TRP A O 1
ATOM 1288 N N . THR A 1 177 ? 10.574 9.396 6.429 1.00 82.19 177 THR A N 1
ATOM 1289 C CA . THR A 1 177 ? 10.631 10.591 5.565 1.00 82.19 177 THR A CA 1
ATOM 1290 C C . THR A 1 177 ? 11.986 11.294 5.634 1.00 82.19 177 THR A C 1
ATOM 1292 O O . THR A 1 177 ? 12.364 11.966 4.677 1.00 82.19 177 THR A O 1
ATOM 1295 N N . ALA A 1 178 ? 12.753 11.109 6.716 1.00 78.62 178 ALA A N 1
ATOM 1296 C CA . ALA A 1 178 ? 14.103 11.658 6.836 1.00 78.62 178 ALA A CA 1
ATOM 1297 C C . ALA A 1 178 ? 15.082 11.084 5.795 1.00 78.62 178 ALA A C 1
ATOM 1299 O O . ALA A 1 178 ? 16.113 11.697 5.535 1.00 78.62 178 ALA A O 1
ATOM 1300 N N . GLN A 1 179 ? 14.743 9.967 5.138 1.00 74.44 179 GLN A N 1
ATOM 1301 C CA . GLN A 1 179 ? 15.530 9.400 4.037 1.00 74.44 179 GLN A CA 1
ATOM 1302 C C . GLN A 1 179 ? 15.748 10.377 2.874 1.00 74.44 179 GLN A C 1
ATOM 1304 O O . GLN A 1 179 ? 16.707 10.233 2.128 1.00 74.44 179 GLN A O 1
ATOM 1309 N N . VAL A 1 180 ? 14.871 11.376 2.712 1.00 72.62 180 VAL A N 1
ATOM 1310 C CA . VAL A 1 180 ? 15.013 12.411 1.675 1.00 72.62 180 VAL A CA 1
ATOM 1311 C C . VAL A 1 180 ? 16.305 13.213 1.866 1.00 72.62 180 VAL A C 1
ATOM 1313 O O . VAL A 1 180 ? 16.853 13.734 0.898 1.00 72.62 180 VAL A O 1
ATOM 1316 N N . PHE A 1 181 ? 16.817 13.282 3.097 1.00 73.88 181 PHE A N 1
ATOM 1317 C CA . PHE A 1 181 ? 18.074 13.952 3.415 1.00 73.88 181 PHE A CA 1
ATOM 1318 C C . PHE A 1 181 ? 19.311 13.068 3.215 1.00 73.88 181 PHE A C 1
ATOM 1320 O O . PHE A 1 181 ? 20.419 13.586 3.318 1.00 73.88 181 PHE A O 1
ATOM 1327 N N . ASP A 1 182 ? 19.150 11.771 2.934 1.00 68.81 182 ASP A N 1
ATOM 1328 C CA . ASP A 1 182 ? 20.257 10.851 2.672 1.00 68.81 182 ASP A CA 1
ATOM 1329 C C . ASP A 1 182 ? 20.503 10.727 1.152 1.00 68.81 182 ASP A C 1
ATOM 1331 O O . ASP A 1 182 ? 19.707 10.104 0.436 1.00 68.81 182 ASP A O 1
ATOM 1335 N N . PRO A 1 183 ? 21.620 11.274 0.628 1.00 61.69 183 PRO A N 1
ATOM 1336 C CA . PRO A 1 183 ? 21.957 11.186 -0.791 1.00 61.69 183 PRO A CA 1
ATOM 1337 C C . PRO A 1 183 ? 22.127 9.743 -1.294 1.00 61.69 183 PRO A C 1
ATOM 1339 O O . PRO A 1 183 ? 21.973 9.499 -2.491 1.00 61.69 183 PRO A O 1
ATOM 1342 N N . ALA A 1 184 ? 22.425 8.781 -0.410 1.00 57.59 184 ALA A N 1
ATOM 1343 C CA . ALA A 1 184 ? 22.534 7.365 -0.758 1.00 57.59 184 ALA A CA 1
ATOM 1344 C C . ALA A 1 184 ? 21.156 6.680 -0.879 1.00 57.59 184 ALA A C 1
ATOM 1346 O O . ALA A 1 184 ? 20.983 5.772 -1.702 1.00 57.59 184 ALA A O 1
ATOM 1347 N N . ALA A 1 185 ? 20.156 7.143 -0.120 1.00 54.34 185 ALA A N 1
ATOM 1348 C CA . ALA A 1 185 ? 18.776 6.648 -0.163 1.00 54.34 185 ALA A CA 1
ATOM 1349 C C . ALA A 1 185 ? 17.932 7.284 -1.288 1.00 54.34 185 ALA A C 1
ATOM 1351 O O . ALA A 1 185 ? 16.919 6.716 -1.700 1.00 54.34 185 ALA A O 1
ATOM 1352 N N . ALA A 1 186 ? 18.381 8.410 -1.855 1.00 49.25 186 ALA A N 1
ATOM 1353 C CA . ALA A 1 186 ? 17.730 9.146 -2.949 1.00 49.25 186 ALA A CA 1
ATOM 1354 C C . ALA A 1 186 ? 17.643 8.390 -4.301 1.00 49.25 186 ALA A C 1
ATOM 1356 O O . ALA A 1 186 ? 17.199 8.945 -5.305 1.00 49.25 186 ALA A O 1
ATOM 1357 N N . SER A 1 187 ? 18.067 7.124 -4.363 1.00 50.22 187 SER A N 1
ATOM 1358 C CA . SER A 1 187 ? 18.303 6.380 -5.609 1.00 50.22 187 SER A CA 1
ATOM 1359 C C . SER A 1 187 ? 17.096 5.604 -6.165 1.00 50.22 187 SER A C 1
ATOM 1361 O O . SER A 1 187 ? 17.206 4.974 -7.220 1.00 50.22 187 SER A O 1
ATOM 1363 N N . SER A 1 188 ? 15.920 5.661 -5.529 1.00 53.75 188 SER A N 1
ATOM 1364 C CA . SER A 1 188 ? 14.719 5.008 -6.074 1.00 53.75 188 SER A CA 1
ATOM 1365 C C . SER A 1 188 ? 14.068 5.856 -7.171 1.00 53.75 188 SER A C 1
ATOM 1367 O O . SER A 1 188 ? 13.302 6.772 -6.887 1.00 53.75 188 SER A O 1
ATOM 1369 N N . ALA A 1 189 ? 14.302 5.491 -8.436 1.00 51.12 189 ALA A N 1
ATOM 1370 C CA . ALA A 1 189 ? 13.767 6.168 -9.628 1.00 51.12 189 ALA A CA 1
ATOM 1371 C C . ALA A 1 189 ? 12.225 6.303 -9.691 1.00 51.12 189 ALA A C 1
ATOM 1373 O O . ALA A 1 189 ? 11.719 7.018 -10.548 1.00 51.12 189 ALA A O 1
ATOM 1374 N N . MET A 1 190 ? 11.472 5.618 -8.819 1.00 56.88 190 MET A N 1
ATOM 1375 C CA . MET A 1 190 ? 9.999 5.652 -8.771 1.00 56.88 190 MET A CA 1
ATOM 1376 C C . MET A 1 190 ? 9.416 6.143 -7.437 1.00 56.88 190 MET A C 1
ATOM 1378 O O . MET A 1 190 ? 8.204 6.068 -7.253 1.00 56.88 190 MET A O 1
ATOM 1382 N N . GLY A 1 191 ? 10.245 6.659 -6.522 1.00 59.84 191 GLY A N 1
ATOM 1383 C CA . GLY A 1 191 ? 9.809 7.023 -5.173 1.00 59.84 191 GLY A CA 1
ATOM 1384 C C . GLY A 1 191 ? 9.461 5.793 -4.322 1.00 59.84 191 GLY A C 1
ATOM 1385 O O . GLY A 1 191 ? 8.787 4.856 -4.757 1.00 59.84 191 GLY A O 1
ATOM 1386 N N . ALA A 1 192 ? 9.953 5.764 -3.091 1.00 68.12 192 ALA A N 1
ATOM 1387 C CA . ALA A 1 192 ? 9.672 4.694 -2.144 1.00 68.12 192 ALA A CA 1
ATOM 1388 C C . ALA A 1 192 ? 9.589 5.276 -0.732 1.00 68.12 192 ALA A C 1
ATOM 1390 O O . ALA A 1 192 ? 10.349 6.174 -0.366 1.00 68.12 192 ALA A O 1
ATOM 1391 N N . VAL A 1 193 ? 8.654 4.770 0.060 1.00 68.06 193 VAL A N 1
ATOM 1392 C CA . VAL A 1 193 ? 8.607 4.978 1.506 1.00 68.06 193 VAL A CA 1
ATOM 1393 C C . VAL A 1 193 ? 9.528 3.951 2.158 1.00 68.06 193 VAL A C 1
ATOM 1395 O O . VAL A 1 193 ? 9.489 2.781 1.781 1.00 68.06 193 VAL A O 1
ATOM 1398 N N . GLY A 1 194 ? 10.330 4.381 3.131 1.00 62.62 194 GLY A N 1
ATOM 1399 C CA . GLY A 1 194 ? 11.251 3.508 3.854 1.00 62.62 194 GLY A CA 1
ATOM 1400 C C . GLY A 1 194 ? 12.620 3.369 3.179 1.00 62.62 194 GLY A C 1
ATOM 1401 O O . GLY A 1 194 ? 12.694 3.410 1.949 1.00 62.62 194 GLY A O 1
ATOM 1402 N N . PRO A 1 195 ? 13.699 3.168 3.963 1.00 58.34 195 PRO A N 1
ATOM 1403 C CA . PRO A 1 195 ? 15.037 2.987 3.423 1.00 58.34 195 PRO A CA 1
ATOM 1404 C C . PRO A 1 195 ? 15.036 1.855 2.401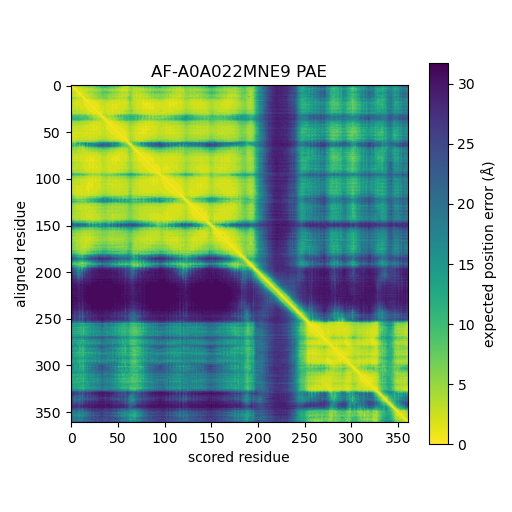 1.00 58.34 195 PRO A C 1
ATOM 1406 O O . PRO A 1 195 ? 14.350 0.849 2.585 1.00 58.34 195 PRO A O 1
ATOM 1409 N N . ALA A 1 196 ? 15.857 1.960 1.360 1.00 58.00 196 ALA A N 1
ATOM 1410 C CA . ALA A 1 196 ? 16.143 0.840 0.467 1.00 58.00 196 ALA A CA 1
ATOM 1411 C C . ALA A 1 196 ? 17.014 -0.210 1.202 1.00 58.00 196 ALA A C 1
ATOM 1413 O O . ALA A 1 196 ? 18.191 -0.401 0.913 1.00 58.00 196 ALA A O 1
ATOM 1414 N N . GLY A 1 197 ? 16.466 -0.832 2.246 1.00 46.09 197 GLY A N 1
ATOM 1415 C CA . GLY A 1 197 ? 17.166 -1.727 3.159 1.00 46.09 197 GLY A CA 1
ATOM 1416 C C . GLY A 1 197 ? 17.205 -3.169 2.663 1.00 46.09 197 GLY A C 1
ATOM 1417 O O . GLY A 1 197 ? 16.225 -3.899 2.764 1.00 46.09 197 GLY A O 1
ATOM 1418 N N . GLY A 1 198 ? 18.370 -3.580 2.163 1.00 40.31 198 GLY A N 1
ATOM 1419 C CA . GLY A 1 198 ? 19.102 -4.716 2.731 1.00 40.31 198 GLY A CA 1
ATOM 1420 C C . GLY A 1 198 ? 18.384 -6.057 2.911 1.00 40.31 198 GLY A C 1
ATOM 1421 O O . GLY A 1 198 ? 18.593 -6.700 3.929 1.00 40.31 198 GLY A O 1
ATOM 1422 N N . SER A 1 199 ? 17.595 -6.539 1.951 1.00 32.50 199 SER A N 1
ATOM 1423 C CA . SER A 1 199 ? 17.354 -7.985 1.826 1.00 32.50 199 SER A CA 1
ATOM 1424 C C . SER A 1 199 ? 16.990 -8.381 0.391 1.00 32.50 199 SER A C 1
ATOM 1426 O O . SER A 1 199 ? 15.944 -8.047 -0.151 1.00 32.50 199 SER A O 1
ATOM 1428 N N . GLY A 1 200 ? 17.903 -9.107 -0.255 1.00 32.12 200 GLY A N 1
ATOM 1429 C CA . GLY A 1 200 ? 17.560 -10.109 -1.267 1.00 32.12 200 GLY A CA 1
ATOM 1430 C C . GLY A 1 200 ? 17.354 -9.690 -2.724 1.00 32.12 200 GLY A C 1
ATOM 1431 O O . GLY A 1 200 ? 17.441 -10.570 -3.581 1.00 32.12 200 GLY A O 1
ATOM 1432 N N . GLN A 1 201 ? 17.153 -8.417 -3.076 1.00 31.48 201 GLN A N 1
ATOM 1433 C CA . GLN A 1 201 ? 17.030 -8.055 -4.496 1.00 31.48 201 GLN A CA 1
ATOM 1434 C C . GLN A 1 201 ? 18.399 -7.700 -5.093 1.00 31.48 201 GLN A C 1
ATOM 1436 O O . GLN A 1 201 ? 18.936 -6.616 -4.881 1.00 31.48 201 GLN A O 1
ATOM 1441 N N . HIS A 1 202 ? 18.973 -8.660 -5.825 1.00 29.59 202 HIS A N 1
ATOM 1442 C CA . HIS A 1 202 ? 20.208 -8.546 -6.604 1.00 29.59 202 HIS A CA 1
ATOM 1443 C C . HIS A 1 202 ? 20.063 -7.525 -7.750 1.00 29.59 202 HIS A C 1
ATOM 1445 O O . HIS A 1 202 ? 20.020 -7.881 -8.926 1.00 29.59 202 HIS A O 1
ATOM 1451 N N . GLY A 1 203 ? 19.995 -6.238 -7.419 1.00 27.39 203 GLY A N 1
ATOM 1452 C CA . GLY A 1 203 ? 20.374 -5.182 -8.347 1.00 27.39 203 GLY A CA 1
ATOM 1453 C C . GLY A 1 203 ? 21.903 -5.126 -8.403 1.00 27.39 203 GLY A C 1
ATOM 1454 O O . GLY A 1 203 ? 22.530 -5.088 -7.340 1.00 27.39 203 GLY A O 1
ATOM 1455 N N . PRO A 1 204 ? 22.545 -5.146 -9.585 1.00 27.83 204 PRO A N 1
ATOM 1456 C CA . PRO A 1 204 ? 23.982 -4.959 -9.642 1.00 27.83 204 PRO A CA 1
ATOM 1457 C C . PRO A 1 204 ? 24.305 -3.586 -9.053 1.00 27.83 204 PRO A C 1
ATOM 1459 O O . PRO A 1 204 ? 23.840 -2.563 -9.560 1.00 27.83 204 PRO A O 1
ATOM 1462 N N . ARG A 1 205 ? 25.098 -3.571 -7.972 1.00 26.09 205 ARG A N 1
ATOM 1463 C CA . ARG A 1 205 ? 25.797 -2.365 -7.516 1.00 26.09 205 ARG A CA 1
ATOM 1464 C C . ARG A 1 205 ? 26.434 -1.718 -8.752 1.00 26.09 205 ARG A C 1
ATOM 1466 O O . ARG A 1 205 ? 27.063 -2.448 -9.525 1.00 26.09 205 ARG A O 1
ATOM 1473 N N . PRO A 1 206 ? 26.316 -0.396 -8.964 1.00 29.39 206 PRO A N 1
ATOM 1474 C CA . PRO A 1 206 ? 27.168 0.255 -9.937 1.00 29.39 206 PRO A CA 1
ATOM 1475 C C . PRO A 1 206 ? 28.593 0.078 -9.418 1.00 29.39 206 PRO A C 1
ATOM 1477 O O . PRO A 1 206 ? 28.986 0.687 -8.426 1.00 29.39 206 PRO A O 1
ATOM 1480 N N . ALA A 1 207 ? 29.335 -0.842 -10.033 1.00 27.03 207 ALA A N 1
ATOM 1481 C CA . ALA A 1 207 ? 30.768 -0.908 -9.851 1.00 27.03 207 ALA A CA 1
ATOM 1482 C C . ALA A 1 207 ? 31.291 0.485 -10.197 1.00 27.03 207 ALA A C 1
ATOM 1484 O O . ALA A 1 207 ? 31.058 0.974 -11.306 1.00 27.03 207 ALA A O 1
ATOM 1485 N N . ALA A 1 208 ? 31.928 1.139 -9.226 1.00 28.23 208 ALA A N 1
ATOM 1486 C CA . ALA A 1 208 ? 32.736 2.310 -9.498 1.00 28.23 208 ALA A CA 1
ATOM 1487 C C . ALA A 1 208 ? 33.656 1.940 -10.665 1.00 28.23 208 ALA A C 1
ATOM 1489 O O . ALA A 1 208 ? 34.374 0.940 -10.600 1.00 28.23 208 ALA A O 1
ATOM 1490 N N . ALA A 1 209 ? 33.541 2.675 -11.769 1.00 27.28 209 ALA A N 1
ATOM 1491 C CA . ALA A 1 209 ? 34.405 2.466 -12.913 1.00 27.28 209 ALA A CA 1
ATOM 1492 C C . ALA A 1 209 ? 35.856 2.586 -12.421 1.00 27.28 209 ALA A C 1
ATOM 1494 O O . ALA A 1 209 ? 36.174 3.588 -11.774 1.00 27.28 209 ALA A O 1
ATOM 1495 N N . PRO A 1 210 ? 36.737 1.604 -12.677 1.00 26.58 210 PRO A N 1
ATOM 1496 C CA . PRO A 1 210 ? 38.149 1.822 -12.439 1.00 26.58 210 PRO A CA 1
ATOM 1497 C C . PRO A 1 210 ? 38.568 2.962 -13.365 1.00 26.58 210 PRO A C 1
ATOM 1499 O O . PRO A 1 210 ? 38.347 2.899 -14.578 1.00 26.58 210 PRO A O 1
ATOM 1502 N N . ALA A 1 211 ? 39.110 4.028 -12.780 1.00 28.88 211 ALA A N 1
ATOM 1503 C CA . ALA A 1 211 ? 39.780 5.075 -13.525 1.00 28.88 211 ALA A CA 1
ATOM 1504 C C . ALA A 1 211 ? 40.918 4.408 -14.307 1.00 28.88 211 ALA A C 1
ATOM 1506 O O . ALA A 1 211 ? 41.936 4.023 -13.735 1.00 28.88 211 ALA A O 1
ATOM 1507 N N . GLN A 1 212 ? 40.701 4.175 -15.601 1.00 29.42 212 GLN A N 1
ATOM 1508 C CA . GLN A 1 212 ? 41.750 3.704 -16.489 1.00 29.42 212 GLN A CA 1
ATOM 1509 C C . GLN A 1 212 ? 42.750 4.845 -16.628 1.00 29.42 212 GLN A C 1
ATOM 1511 O O . GLN A 1 212 ? 42.423 5.915 -17.142 1.00 29.42 212 GLN A O 1
ATOM 1516 N N . GLY A 1 213 ? 43.943 4.611 -16.085 1.00 25.48 213 GLY A N 1
ATOM 1517 C CA . GLY A 1 213 ? 45.088 5.489 -16.233 1.00 25.48 213 GLY A CA 1
ATOM 1518 C C . GLY A 1 213 ? 45.400 5.723 -17.707 1.00 25.48 213 GLY A C 1
ATOM 1519 O O . GLY A 1 213 ? 45.406 4.796 -18.516 1.00 25.48 213 GLY A O 1
ATOM 1520 N N . ALA A 1 214 ? 45.655 6.985 -18.036 1.00 26.98 214 ALA A N 1
ATOM 1521 C CA . ALA A 1 214 ? 46.340 7.362 -19.260 1.00 26.98 214 ALA A CA 1
ATOM 1522 C C . ALA A 1 214 ? 47.777 6.795 -19.239 1.00 26.98 214 ALA A C 1
ATOM 1524 O O . ALA A 1 214 ? 48.351 6.637 -18.156 1.00 26.98 214 ALA A O 1
ATOM 1525 N N . PRO A 1 215 ? 48.363 6.461 -20.402 1.00 30.23 215 PRO A N 1
ATOM 1526 C CA . PRO A 1 215 ? 49.651 5.790 -20.460 1.00 30.23 215 PRO A CA 1
ATOM 1527 C C . PRO A 1 215 ? 50.777 6.736 -20.035 1.00 30.23 215 PRO A C 1
ATOM 1529 O O . PRO A 1 215 ? 50.842 7.888 -20.458 1.00 30.23 215 PRO A O 1
ATOM 1532 N N . ALA A 1 216 ? 51.677 6.220 -19.202 1.00 24.52 216 ALA A N 1
ATOM 1533 C CA . ALA A 1 216 ? 52.939 6.861 -18.885 1.00 24.52 216 ALA A CA 1
ATOM 1534 C C . ALA A 1 216 ? 53.922 6.664 -20.047 1.00 24.52 216 ALA A C 1
ATOM 1536 O O . ALA A 1 216 ? 54.233 5.533 -20.419 1.00 24.52 216 ALA A O 1
ATOM 1537 N N . SER A 1 217 ? 54.453 7.766 -20.573 1.00 27.20 217 SER A N 1
ATOM 1538 C CA . SER A 1 217 ? 55.662 7.782 -21.394 1.00 27.20 217 SER A CA 1
ATOM 1539 C C . SER A 1 217 ? 56.530 8.987 -21.014 1.00 27.20 217 SER A C 1
ATOM 1541 O O . SER A 1 217 ? 56.173 10.117 -21.323 1.00 27.20 217 SER A O 1
ATOM 1543 N N . GLY A 1 218 ? 57.658 8.707 -20.351 1.00 22.56 218 GLY A N 1
ATOM 1544 C CA . GLY A 1 218 ? 58.961 9.350 -20.580 1.00 22.56 218 GLY A CA 1
ATOM 1545 C C . GLY A 1 218 ? 59.230 10.797 -20.126 1.00 22.56 218 GLY A C 1
ATOM 1546 O O . GLY A 1 218 ? 58.924 11.727 -20.851 1.00 22.56 218 GLY A O 1
ATOM 1547 N N . ALA A 1 219 ? 60.004 10.898 -19.033 1.00 23.19 219 ALA A N 1
ATOM 1548 C CA . ALA A 1 219 ? 61.242 11.693 -18.855 1.00 23.19 219 ALA A CA 1
ATOM 1549 C C . ALA A 1 219 ? 61.243 13.239 -18.676 1.00 23.19 219 ALA A C 1
ATOM 1551 O O . ALA A 1 219 ? 60.744 13.984 -19.509 1.00 23.19 219 ALA A O 1
ATOM 1552 N N . GLY A 1 220 ? 61.993 13.678 -17.641 1.00 22.48 220 GLY A N 1
ATOM 1553 C CA . GLY A 1 220 ? 62.650 15.000 -17.486 1.00 22.48 220 GLY A CA 1
ATOM 1554 C C . GLY A 1 220 ? 61.945 15.977 -16.526 1.00 22.48 220 GLY A C 1
ATOM 1555 O O . GLY A 1 220 ? 60.938 16.554 -16.901 1.00 22.48 220 GLY A O 1
ATOM 1556 N N . ALA A 1 221 ? 62.274 16.038 -15.229 1.00 23.09 221 ALA A N 1
ATOM 1557 C CA . ALA A 1 221 ? 63.373 16.779 -14.575 1.00 23.09 221 ALA A CA 1
ATOM 1558 C C . ALA A 1 221 ? 63.056 18.267 -14.249 1.00 23.09 221 ALA A C 1
ATOM 1560 O O . ALA A 1 221 ? 62.888 19.094 -15.136 1.00 23.09 221 ALA A O 1
ATOM 1561 N N . ASP A 1 222 ? 63.054 18.539 -12.934 1.00 22.23 222 ASP A N 1
ATOM 1562 C CA . ASP A 1 222 ? 63.549 19.738 -12.233 1.00 22.23 222 ASP A CA 1
ATOM 1563 C C . ASP A 1 222 ? 62.639 20.924 -11.814 1.00 22.23 222 ASP A C 1
ATOM 1565 O O . ASP A 1 222 ? 61.999 21.613 -12.601 1.00 22.23 222 ASP A O 1
ATOM 1569 N N . THR A 1 223 ? 62.773 21.224 -10.507 1.00 23.70 223 THR A N 1
ATOM 1570 C CA . THR A 1 223 ? 62.572 22.475 -9.728 1.00 23.70 223 THR A CA 1
ATOM 1571 C C . THR A 1 223 ? 61.194 22.880 -9.152 1.00 23.70 223 THR A C 1
ATOM 1573 O O . THR A 1 223 ? 60.211 23.108 -9.843 1.00 23.70 223 THR A O 1
ATOM 1576 N N . ALA A 1 224 ? 61.176 23.028 -7.816 1.00 21.09 224 ALA A N 1
ATOM 1577 C CA . ALA A 1 224 ? 60.190 23.725 -6.962 1.00 21.09 224 ALA A CA 1
ATOM 1578 C C . ALA A 1 224 ? 60.622 25.214 -6.746 1.00 21.09 224 ALA A C 1
ATOM 1580 O O . ALA A 1 224 ? 61.638 25.573 -7.344 1.00 21.09 224 ALA A O 1
ATOM 1581 N N . PRO A 1 225 ? 60.028 26.077 -5.863 1.00 34.00 225 PRO A N 1
ATOM 1582 C CA . PRO A 1 225 ? 58.847 25.954 -4.974 1.00 34.00 225 PRO A CA 1
ATOM 1583 C C . PRO A 1 225 ? 57.916 27.218 -4.863 1.00 34.00 225 PRO A C 1
ATOM 1585 O O . PRO A 1 225 ? 58.190 28.277 -5.416 1.00 34.00 225 PRO A O 1
ATOM 1588 N N . SER A 1 226 ? 56.881 27.125 -3.998 1.00 22.80 226 SER A N 1
ATOM 1589 C CA . SER A 1 226 ? 56.019 28.192 -3.394 1.00 22.80 226 SER A CA 1
ATOM 1590 C C . SER A 1 226 ? 54.938 28.824 -4.305 1.00 22.80 226 SER A C 1
ATOM 1592 O O . SER A 1 226 ? 55.184 29.083 -5.469 1.00 22.80 226 SER A O 1
ATOM 1594 N N . VAL A 1 227 ? 53.669 29.023 -3.907 1.00 26.19 227 VAL A N 1
ATOM 1595 C CA . VAL A 1 227 ? 53.139 29.873 -2.818 1.00 26.19 227 VAL A CA 1
ATOM 1596 C C . VAL A 1 227 ? 51.738 29.400 -2.369 1.00 26.19 227 VAL A C 1
ATOM 1598 O O . VAL A 1 227 ? 50.926 28.923 -3.158 1.00 26.19 227 VAL A O 1
ATOM 1601 N N . ARG A 1 228 ? 51.442 29.584 -1.076 1.00 23.11 228 ARG A N 1
ATOM 1602 C CA . ARG A 1 228 ? 50.157 29.349 -0.395 1.00 23.11 228 ARG A CA 1
ATOM 1603 C C . ARG A 1 228 ? 49.374 30.667 -0.261 1.00 23.11 228 ARG A C 1
ATOM 1605 O O . ARG A 1 228 ? 49.868 31.566 0.403 1.00 23.11 228 ARG A O 1
ATOM 1612 N N . ALA A 1 229 ? 48.150 30.746 -0.793 1.00 24.50 229 ALA A N 1
ATOM 1613 C CA . ALA A 1 229 ? 47.061 31.657 -0.371 1.00 24.50 229 ALA A CA 1
ATOM 1614 C C . ALA A 1 229 ? 45.764 31.221 -1.094 1.00 24.50 229 ALA A C 1
ATOM 1616 O O . ALA A 1 229 ? 45.734 31.154 -2.313 1.00 24.50 229 ALA A O 1
ATOM 1617 N N . ALA A 1 230 ? 44.772 30.629 -0.428 1.00 23.55 230 ALA A N 1
ATOM 1618 C CA . ALA A 1 230 ? 43.716 31.262 0.367 1.00 23.55 230 ALA A CA 1
ATOM 1619 C C . ALA A 1 230 ? 42.642 32.018 -0.456 1.00 23.55 230 ALA A C 1
ATOM 1621 O O . ALA A 1 230 ? 42.906 33.070 -1.019 1.00 23.55 230 ALA A O 1
ATOM 1622 N N . ARG A 1 231 ? 41.405 31.508 -0.317 1.00 22.78 231 ARG A N 1
ATOM 1623 C CA . ARG A 1 231 ? 40.081 32.167 -0.392 1.00 22.78 231 ARG A CA 1
ATOM 1624 C C . ARG A 1 231 ? 39.292 32.184 -1.716 1.00 22.78 231 ARG A C 1
ATOM 1626 O O . ARG A 1 231 ? 39.647 32.811 -2.698 1.00 22.78 231 ARG A O 1
ATOM 1633 N N . SER A 1 232 ? 38.114 31.560 -1.584 1.00 25.11 232 SER A N 1
ATOM 1634 C CA . SER A 1 232 ? 36.784 31.981 -2.056 1.00 25.11 232 SER A CA 1
ATOM 1635 C C . SER A 1 232 ? 36.586 32.258 -3.545 1.00 25.11 232 SER A C 1
ATOM 1637 O O . SER A 1 232 ? 36.941 33.311 -4.058 1.00 25.11 232 SER A O 1
ATOM 1639 N N . GLY A 1 233 ? 35.850 31.358 -4.195 1.00 24.88 233 GLY A N 1
ATOM 1640 C CA . GLY A 1 233 ? 35.347 31.564 -5.547 1.00 24.88 233 GLY A CA 1
ATOM 1641 C C . GLY A 1 233 ? 34.449 30.422 -5.990 1.00 24.88 233 GLY A C 1
ATOM 1642 O O . GLY A 1 233 ? 34.761 29.714 -6.939 1.00 24.88 233 GLY A O 1
ATOM 1643 N N . GLN A 1 234 ? 33.344 30.222 -5.274 1.00 31.20 234 GLN A N 1
ATOM 1644 C CA . GLN A 1 234 ? 32.238 29.359 -5.674 1.00 31.20 234 GLN A CA 1
ATOM 1645 C C . GLN A 1 234 ? 31.650 29.894 -6.991 1.00 31.20 234 GLN A C 1
ATOM 1647 O O . GLN A 1 234 ? 30.759 30.737 -6.993 1.00 31.20 234 GLN A O 1
ATOM 1652 N N . ARG A 1 235 ? 32.185 29.432 -8.126 1.00 24.08 235 ARG A N 1
ATOM 1653 C CA . ARG A 1 235 ? 31.565 29.580 -9.446 1.00 24.08 235 ARG A CA 1
ATOM 1654 C C . ARG A 1 235 ? 30.904 28.262 -9.801 1.00 24.08 235 ARG A C 1
ATOM 1656 O O . ARG A 1 235 ? 31.549 27.259 -10.088 1.00 24.08 235 ARG A O 1
ATOM 1663 N N . THR A 1 236 ? 29.584 28.311 -9.752 1.00 30.53 236 THR A N 1
ATOM 1664 C CA . THR A 1 236 ? 28.622 27.370 -10.309 1.00 30.53 236 THR A CA 1
ATOM 1665 C C . THR A 1 236 ? 28.892 27.154 -11.802 1.00 30.53 236 THR A C 1
ATOM 1667 O O . THR A 1 236 ? 28.303 27.785 -12.676 1.00 30.53 236 THR A O 1
ATOM 1670 N N . GLY A 1 237 ? 29.811 26.239 -12.106 1.00 26.11 237 GLY A N 1
ATOM 1671 C CA . GLY A 1 237 ? 29.997 25.676 -13.437 1.00 26.11 237 GLY A CA 1
ATOM 1672 C C . GLY A 1 237 ? 28.938 24.612 -13.686 1.00 26.11 237 GLY A C 1
ATOM 1673 O O . GLY A 1 237 ? 29.126 23.447 -13.349 1.00 26.11 237 GLY A O 1
ATOM 1674 N N . ARG A 1 238 ? 27.807 25.026 -14.261 1.00 28.62 238 ARG A N 1
ATOM 1675 C CA . ARG A 1 238 ? 26.813 24.143 -14.875 1.00 28.62 238 ARG A CA 1
ATOM 1676 C C . ARG A 1 238 ? 27.515 23.365 -15.991 1.00 28.62 238 ARG A C 1
ATOM 1678 O O . ARG A 1 238 ? 27.684 23.882 -17.091 1.00 28.62 238 ARG A O 1
ATOM 1685 N N . ALA A 1 239 ? 27.950 22.144 -15.690 1.00 26.78 239 ALA A N 1
ATOM 1686 C CA . ALA A 1 239 ? 28.405 21.196 -16.693 1.00 26.78 239 ALA A CA 1
ATOM 1687 C C . ALA A 1 239 ? 27.200 20.821 -17.565 1.00 26.78 239 ALA A C 1
ATOM 1689 O O . ALA A 1 239 ? 26.325 20.046 -17.179 1.00 26.78 239 ALA A O 1
ATOM 1690 N N . ALA A 1 240 ? 27.128 21.463 -18.726 1.00 30.84 240 ALA A N 1
ATOM 1691 C CA . ALA A 1 240 ? 26.320 21.024 -19.843 1.00 30.84 240 ALA A CA 1
ATOM 1692 C C . ALA A 1 240 ? 26.853 19.673 -20.348 1.00 30.84 240 ALA A C 1
ATOM 1694 O O . ALA A 1 240 ? 28.061 19.484 -20.454 1.00 30.84 240 ALA A O 1
ATOM 1695 N N . GLY A 1 241 ? 25.941 18.760 -20.690 1.00 35.78 241 GLY A N 1
ATOM 1696 C CA . GLY A 1 241 ? 26.265 17.547 -21.443 1.00 35.78 241 GLY A CA 1
ATOM 1697 C C . GLY A 1 241 ? 26.482 16.303 -20.585 1.00 35.78 241 GLY A C 1
ATOM 1698 O O . GLY A 1 241 ? 27.597 15.831 -20.413 1.00 35.78 241 GLY A O 1
ATOM 1699 N N . GLY A 1 242 ? 25.391 15.724 -20.089 1.00 29.14 242 GLY A N 1
ATOM 1700 C CA . GLY A 1 242 ? 25.422 14.443 -19.390 1.00 29.14 242 GLY A CA 1
ATOM 1701 C C . GLY A 1 242 ? 24.013 13.932 -19.153 1.00 29.14 242 GLY A C 1
ATOM 1702 O O . GLY A 1 242 ? 23.525 13.961 -18.029 1.00 29.14 242 GLY A O 1
ATOM 1703 N N . GLY A 1 243 ? 23.329 13.530 -20.226 1.00 31.73 243 GLY A N 1
ATOM 1704 C CA . GLY A 1 243 ? 21.998 12.930 -20.155 1.00 31.73 243 GLY A CA 1
ATOM 1705 C C . GLY A 1 243 ? 22.043 11.625 -19.366 1.00 31.73 243 GLY A C 1
ATOM 1706 O O . GLY A 1 243 ? 22.302 10.559 -19.923 1.00 31.73 243 GLY A O 1
ATOM 1707 N N . GLY A 1 244 ? 21.810 11.718 -18.058 1.00 36.41 244 GLY A N 1
ATOM 1708 C CA . GLY A 1 244 ? 21.596 10.560 -17.209 1.00 36.41 244 GLY A CA 1
ATOM 1709 C C . GLY A 1 244 ? 20.369 9.764 -17.679 1.00 36.41 244 GLY A C 1
ATOM 1710 O O . GLY A 1 244 ? 19.473 10.321 -18.319 1.00 36.41 244 GLY A O 1
ATOM 1711 N N . PRO A 1 245 ? 20.279 8.468 -17.334 1.00 38.12 245 PRO A N 1
ATOM 1712 C CA . PRO A 1 245 ? 19.201 7.574 -17.775 1.00 38.12 245 PRO A CA 1
ATOM 1713 C C . PRO A 1 245 ? 17.782 7.996 -17.339 1.00 38.12 245 PRO A C 1
ATOM 1715 O O . PRO A 1 245 ? 16.815 7.348 -17.728 1.00 38.12 245 PRO A O 1
ATOM 1718 N N . LEU A 1 246 ? 17.652 9.074 -16.558 1.00 44.75 246 LEU A N 1
ATOM 1719 C CA . LEU A 1 246 ? 16.400 9.593 -16.005 1.00 44.75 246 LEU A CA 1
ATOM 1720 C C . LEU A 1 246 ? 15.844 10.830 -16.726 1.00 44.75 246 LEU A C 1
ATOM 1722 O O . LEU A 1 246 ? 14.694 11.179 -16.482 1.00 44.75 246 LEU A O 1
ATOM 1726 N N . ASN A 1 247 ? 16.574 11.453 -17.661 1.00 46.38 247 ASN A N 1
ATOM 1727 C CA . ASN A 1 247 ? 16.055 12.629 -18.382 1.00 46.38 247 ASN A CA 1
ATOM 1728 C C . ASN A 1 247 ? 14.988 12.287 -19.450 1.00 46.38 247 ASN A C 1
ATOM 1730 O O . ASN A 1 247 ? 14.641 13.125 -20.267 1.00 46.38 247 ASN A O 1
ATOM 1734 N N . ILE A 1 248 ? 14.502 11.040 -19.470 1.00 51.62 248 ILE A N 1
ATOM 1735 C CA . ILE A 1 248 ? 13.512 10.513 -20.428 1.00 51.62 248 ILE A CA 1
ATOM 1736 C C . ILE A 1 248 ? 12.083 10.570 -19.846 1.00 51.62 248 ILE A C 1
ATOM 1738 O O . ILE A 1 248 ? 11.113 10.406 -20.577 1.00 51.62 248 ILE A O 1
ATOM 1742 N N . LEU A 1 249 ? 11.937 10.791 -18.532 1.00 47.50 249 LEU A N 1
ATOM 1743 C CA . LEU A 1 249 ? 10.634 11.004 -17.877 1.00 47.50 249 LEU A CA 1
ATOM 1744 C C . LEU A 1 249 ? 10.215 12.480 -17.869 1.00 47.50 249 LEU A C 1
ATOM 1746 O O . LEU A 1 249 ? 9.038 12.787 -17.697 1.00 47.50 249 LEU A O 1
ATOM 1750 N N . SER A 1 250 ? 11.170 13.383 -18.074 1.00 46.31 250 SER A N 1
ATOM 1751 C CA . SER A 1 250 ? 10.902 14.774 -18.412 1.00 46.31 250 SER A CA 1
ATOM 1752 C C . SER A 1 250 ? 10.409 14.771 -19.854 1.00 46.31 250 SER A C 1
ATOM 1754 O O . SER A 1 250 ? 11.208 14.571 -20.765 1.00 46.31 250 SER A O 1
ATOM 1756 N N . GLY A 1 251 ? 9.096 14.883 -20.059 1.00 46.81 251 GLY A N 1
ATOM 1757 C CA . GLY A 1 251 ? 8.450 14.959 -21.372 1.00 46.81 251 GLY A CA 1
ATOM 1758 C C . GLY A 1 251 ? 8.832 16.224 -22.138 1.00 46.81 251 GLY A C 1
ATOM 1759 O O . GLY A 1 251 ? 7.982 17.050 -22.450 1.00 46.81 251 GLY A O 1
ATOM 1760 N N . GLU A 1 252 ? 10.119 16.411 -22.414 1.00 51.97 252 GLU A N 1
ATOM 1761 C CA . GLU A 1 252 ? 10.562 17.367 -23.409 1.00 51.97 252 GLU A CA 1
ATOM 1762 C C . GLU A 1 252 ? 10.266 16.738 -24.771 1.00 51.97 252 GLU A C 1
ATOM 1764 O O . GLU A 1 252 ? 11.073 16.003 -25.337 1.00 51.97 252 GLU A O 1
ATOM 1769 N N . ASP A 1 253 ? 9.089 17.054 -25.313 1.00 56.53 253 ASP A N 1
ATOM 1770 C CA . ASP A 1 253 ? 8.687 16.744 -26.695 1.00 56.53 253 ASP A CA 1
ATOM 1771 C C . ASP A 1 253 ? 9.594 17.426 -27.746 1.00 56.53 253 ASP A C 1
ATOM 1773 O O . ASP A 1 253 ? 9.335 17.376 -28.948 1.00 56.53 253 ASP A O 1
ATOM 1777 N N . GLN A 1 254 ? 10.679 18.078 -27.316 1.00 69.94 254 GLN A N 1
ATOM 1778 C CA . GLN A 1 254 ? 11.614 18.796 -28.161 1.00 69.94 254 GLN A CA 1
ATOM 1779 C C . GLN A 1 254 ? 12.986 18.127 -28.167 1.00 69.94 254 GLN A C 1
ATOM 1781 O O . GLN A 1 254 ? 13.628 17.919 -27.142 1.00 69.94 254 GLN A O 1
ATOM 1786 N N . LEU A 1 255 ? 13.467 17.846 -29.377 1.00 80.31 255 LEU A N 1
ATOM 1787 C CA . LEU A 1 255 ? 14.826 17.377 -29.614 1.00 80.31 255 LEU A CA 1
ATOM 1788 C C . LEU A 1 255 ? 15.854 18.425 -29.156 1.00 80.31 255 LEU A C 1
ATOM 1790 O O . LEU A 1 255 ? 15.758 19.609 -29.505 1.00 80.31 255 LEU A O 1
ATOM 1794 N N . SER A 1 256 ? 16.910 17.972 -28.476 1.00 84.25 256 SER A N 1
ATOM 1795 C CA . SER A 1 256 ? 18.062 18.816 -28.143 1.00 84.25 256 SER A CA 1
ATOM 1796 C C . SER A 1 256 ? 18.734 19.381 -29.405 1.00 84.25 256 SER A C 1
ATOM 1798 O O . SER A 1 256 ? 18.489 18.932 -30.528 1.00 84.25 256 SER A O 1
ATOM 1800 N N . ALA A 1 257 ? 19.599 20.389 -29.253 1.00 85.38 257 ALA A N 1
ATOM 1801 C CA . ALA A 1 257 ? 20.335 20.957 -30.388 1.00 85.38 257 ALA A CA 1
ATOM 1802 C C . ALA A 1 257 ? 21.139 19.887 -31.155 1.00 85.38 257 ALA A C 1
ATOM 1804 O O . ALA A 1 257 ? 21.084 19.843 -32.383 1.00 85.38 257 ALA A O 1
ATOM 1805 N N . ASP A 1 258 ? 21.811 18.980 -30.445 1.00 83.56 258 ASP A N 1
ATOM 1806 C CA . ASP A 1 258 ? 22.609 17.914 -31.061 1.00 83.56 258 ASP A CA 1
ATOM 1807 C C . ASP A 1 258 ? 21.734 16.826 -31.687 1.00 83.56 258 ASP A C 1
ATOM 1809 O O . ASP A 1 258 ? 22.023 16.342 -32.782 1.00 83.56 258 ASP A O 1
ATOM 1813 N N . GLN A 1 259 ? 20.610 16.491 -31.047 1.00 88.12 259 GLN A N 1
ATOM 1814 C CA . GLN A 1 259 ? 19.649 15.552 -31.619 1.00 88.12 259 GLN A CA 1
ATOM 1815 C C . GLN A 1 259 ? 19.033 16.105 -32.912 1.00 88.12 259 GLN A C 1
ATOM 1817 O O . GLN A 1 259 ? 18.916 15.372 -33.895 1.00 88.12 259 GLN A O 1
ATOM 1822 N N . ARG A 1 260 ? 18.707 17.404 -32.956 1.00 90.38 260 ARG A N 1
ATOM 1823 C CA . ARG A 1 260 ? 18.248 18.070 -34.185 1.00 90.38 260 ARG A CA 1
ATOM 1824 C C . ARG A 1 260 ? 19.308 18.025 -35.277 1.00 90.38 260 ARG A C 1
ATOM 1826 O O . ARG A 1 260 ? 18.977 17.644 -36.393 1.00 90.38 260 ARG A O 1
ATOM 1833 N N . LYS A 1 261 ? 20.571 18.335 -34.965 1.00 90.50 261 LYS A N 1
ATOM 1834 C CA . LYS A 1 261 ? 21.679 18.252 -35.935 1.00 90.50 261 LYS A CA 1
ATOM 1835 C C . LYS A 1 261 ? 21.815 16.847 -36.525 1.00 90.50 261 LYS A C 1
ATOM 1837 O O . LYS A 1 261 ? 21.850 16.710 -37.747 1.00 90.50 261 LYS A O 1
ATOM 1842 N N . LEU A 1 262 ? 21.810 15.810 -35.681 1.00 90.62 262 LEU A N 1
ATOM 1843 C CA . LEU A 1 262 ? 21.880 14.419 -36.138 1.00 90.62 262 LEU A CA 1
ATOM 1844 C C . LEU A 1 262 ? 20.687 14.052 -37.030 1.00 90.62 262 LEU A C 1
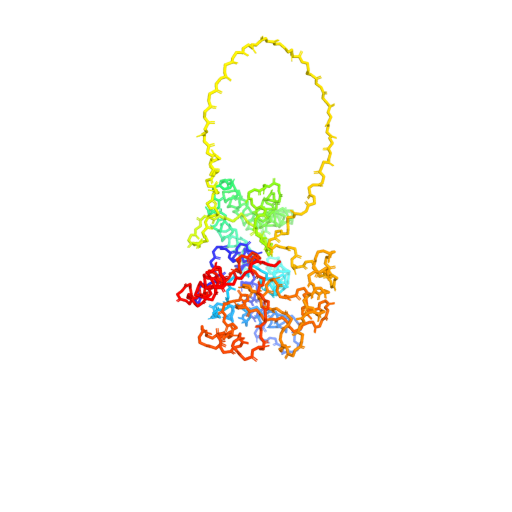ATOM 1846 O O . LEU A 1 262 ? 20.857 13.424 -38.077 1.00 90.62 262 LEU A O 1
ATOM 1850 N N . LEU A 1 263 ? 19.473 14.442 -36.631 1.00 92.56 263 LEU A N 1
ATOM 1851 C CA . LEU A 1 263 ? 18.270 14.146 -37.404 1.00 92.56 263 LEU A CA 1
ATOM 1852 C C . LEU A 1 263 ? 18.280 14.858 -38.761 1.00 92.56 263 LEU A C 1
ATOM 1854 O O . LEU A 1 263 ? 17.940 14.243 -39.769 1.00 92.56 263 LEU A O 1
ATOM 1858 N N . THR A 1 264 ? 18.694 16.124 -38.804 1.00 94.62 264 THR A N 1
ATOM 1859 C CA . THR A 1 264 ? 18.835 16.881 -40.054 1.00 94.62 264 THR A CA 1
ATOM 1860 C C . THR A 1 264 ? 19.845 16.213 -40.981 1.00 94.62 264 THR A C 1
ATOM 1862 O O . THR A 1 264 ? 19.531 15.972 -42.146 1.00 94.62 264 THR A O 1
ATOM 1865 N N . TYR A 1 265 ? 21.020 15.842 -40.461 1.00 93.81 265 TYR A N 1
ATOM 1866 C CA . TYR A 1 265 ? 22.052 15.162 -41.242 1.00 93.81 265 TYR A CA 1
ATOM 1867 C C . TYR A 1 265 ? 21.554 13.825 -41.809 1.00 93.81 265 TYR A C 1
ATOM 1869 O O . TYR A 1 265 ? 21.645 13.583 -43.013 1.00 93.81 265 TYR A O 1
ATOM 1877 N N . THR A 1 266 ? 20.975 12.973 -40.962 1.00 93.94 266 THR A N 1
ATOM 1878 C CA . THR A 1 266 ? 20.511 11.637 -41.370 1.00 93.94 266 THR A CA 1
ATOM 1879 C C . THR A 1 266 ? 19.325 11.691 -42.329 1.00 93.94 266 THR A C 1
ATOM 1881 O O . THR A 1 266 ? 19.281 10.887 -43.254 1.00 93.94 266 THR A O 1
ATOM 1884 N N . ARG A 1 267 ? 18.405 12.658 -42.184 1.00 94.00 267 ARG A N 1
ATOM 1885 C CA . ARG A 1 267 ? 17.313 12.890 -43.150 1.00 94.00 267 ARG A CA 1
ATOM 1886 C C . ARG A 1 267 ? 17.836 13.341 -44.509 1.00 94.00 267 ARG A C 1
ATOM 1888 O O . ARG A 1 267 ? 17.417 12.788 -45.522 1.00 94.00 267 ARG A O 1
ATOM 1895 N N . ALA A 1 268 ? 18.768 14.295 -44.533 1.00 94.50 268 ALA A N 1
ATOM 1896 C CA . ALA A 1 268 ? 19.359 14.787 -45.777 1.00 94.50 268 ALA A CA 1
ATOM 1897 C C . ALA A 1 268 ? 20.081 13.675 -46.562 1.00 94.50 268 ALA A C 1
ATOM 1899 O O . ALA A 1 268 ? 20.080 13.685 -47.789 1.00 94.50 268 ALA A O 1
ATOM 1900 N N . HIS A 1 269 ? 20.638 12.681 -45.862 1.00 92.94 269 HIS A N 1
ATOM 1901 C CA . HIS A 1 269 ? 21.395 11.576 -46.461 1.00 92.94 269 HIS A CA 1
ATOM 1902 C C . HIS A 1 269 ? 20.657 10.223 -46.446 1.00 92.94 269 HIS A C 1
ATOM 1904 O O . HIS A 1 269 ? 21.269 9.185 -46.726 1.00 92.94 269 HIS A O 1
ATOM 1910 N N . GLN A 1 270 ? 19.355 10.213 -46.138 1.00 88.75 270 GLN A N 1
ATOM 1911 C CA . GLN A 1 270 ? 18.556 8.988 -46.005 1.00 88.75 270 GLN A CA 1
ATOM 1912 C C . GLN A 1 270 ? 18.395 8.253 -47.345 1.00 88.75 270 GLN A C 1
ATOM 1914 O O . GLN A 1 270 ? 18.357 7.022 -47.385 1.00 88.75 270 GLN A O 1
ATOM 1919 N N . GLY A 1 271 ? 18.296 8.993 -48.453 1.00 89.75 271 GLY A N 1
ATOM 1920 C CA . GLY A 1 271 ? 18.001 8.418 -49.764 1.00 89.75 271 GLY A CA 1
ATOM 1921 C C . GLY A 1 271 ? 16.700 7.607 -49.739 1.00 89.75 271 GLY A C 1
ATOM 1922 O O . GLY A 1 271 ? 15.663 8.101 -49.306 1.00 89.75 271 GLY A O 1
ATOM 1923 N N . ARG A 1 272 ? 16.758 6.344 -50.180 1.00 89.19 272 ARG A N 1
ATOM 1924 C CA . ARG A 1 272 ? 15.614 5.408 -50.189 1.00 89.19 272 ARG A CA 1
ATOM 1925 C C . ARG A 1 272 ? 15.512 4.541 -48.926 1.00 89.19 272 ARG A C 1
ATOM 1927 O O . ARG A 1 272 ? 14.689 3.625 -48.885 1.00 89.19 272 ARG A O 1
ATOM 1934 N N . ALA A 1 273 ? 16.338 4.796 -47.910 1.00 92.19 273 ALA A N 1
ATOM 1935 C CA . ALA A 1 273 ? 16.335 3.992 -46.698 1.00 92.19 273 ALA A CA 1
ATOM 1936 C C . ALA A 1 273 ? 14.986 4.092 -45.972 1.00 92.19 273 ALA A C 1
ATOM 1938 O O . ALA A 1 273 ? 14.385 5.161 -45.867 1.00 92.19 273 ALA A O 1
ATOM 1939 N N . ALA A 1 274 ? 14.509 2.970 -45.433 1.00 91.81 274 ALA A N 1
ATOM 1940 C CA . ALA A 1 274 ? 13.243 2.920 -44.706 1.00 91.81 274 ALA A CA 1
ATOM 1941 C C . ALA A 1 274 ? 13.336 3.595 -43.325 1.00 91.81 274 ALA A C 1
ATOM 1943 O O . ALA A 1 274 ? 12.326 4.089 -42.813 1.00 91.81 274 ALA A O 1
ATOM 1944 N N . TYR A 1 275 ? 14.540 3.619 -42.746 1.00 93.50 275 TYR A N 1
ATOM 1945 C CA . TYR A 1 275 ? 14.845 4.205 -41.444 1.00 93.50 275 TYR A CA 1
ATOM 1946 C C . TYR A 1 275 ? 15.920 5.289 -41.577 1.00 93.50 275 TYR A C 1
ATOM 1948 O O . TYR A 1 275 ? 16.894 5.097 -42.305 1.00 93.50 275 TYR A O 1
ATOM 1956 N N . VAL A 1 276 ? 15.775 6.398 -40.840 1.00 94.62 276 VAL A N 1
ATOM 1957 C CA . VAL A 1 276 ? 16.786 7.480 -40.809 1.00 94.62 276 VAL A CA 1
ATOM 1958 C C . VAL A 1 276 ? 18.097 7.002 -40.181 1.00 94.62 276 VAL A C 1
ATOM 1960 O O . VAL A 1 276 ? 19.175 7.320 -40.672 1.00 94.62 276 VAL A O 1
ATOM 1963 N N . PHE A 1 277 ? 18.003 6.204 -39.116 1.00 92.81 277 PHE A N 1
ATOM 1964 C CA . PHE A 1 277 ? 19.105 5.474 -38.497 1.00 92.81 277 PHE A CA 1
ATOM 1965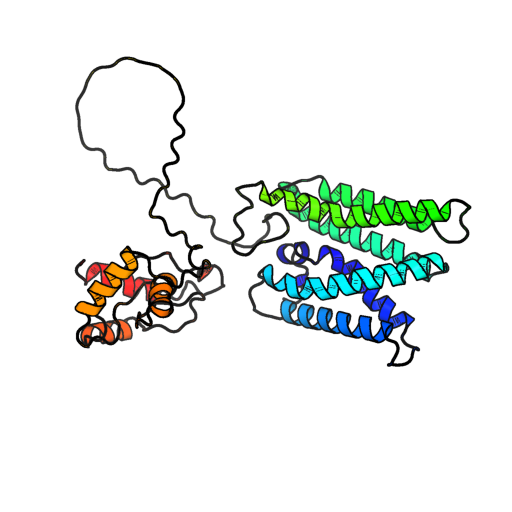 C C . PHE A 1 277 ? 18.561 4.388 -37.552 1.00 92.81 277 PHE A C 1
ATOM 1967 O O . PHE A 1 277 ? 17.377 4.387 -37.194 1.00 92.81 277 PHE A O 1
ATOM 1974 N N . ALA A 1 278 ? 19.430 3.471 -37.126 1.00 91.31 278 ALA A N 1
ATOM 1975 C CA . ALA A 1 278 ? 19.177 2.527 -36.039 1.00 91.31 278 ALA A CA 1
ATOM 1976 C C . ALA A 1 278 ? 19.971 2.910 -34.784 1.00 91.31 278 ALA A C 1
ATOM 1978 O O . ALA A 1 278 ? 21.000 3.569 -34.876 1.00 91.31 278 ALA A O 1
ATOM 1979 N N . THR A 1 279 ? 19.527 2.493 -33.603 1.00 88.19 279 THR A N 1
ATOM 1980 C CA . THR A 1 279 ? 20.226 2.770 -32.335 1.00 88.19 279 THR A CA 1
ATOM 1981 C C . THR A 1 279 ? 20.150 1.579 -31.384 1.00 88.19 279 THR A C 1
ATOM 1983 O O . THR A 1 279 ? 19.319 0.687 -31.545 1.00 88.19 279 THR A O 1
ATOM 1986 N N . THR A 1 280 ? 21.021 1.544 -30.378 1.00 78.56 280 THR A N 1
ATOM 1987 C CA . THR A 1 280 ? 21.227 0.409 -29.462 1.00 78.56 280 THR A CA 1
ATOM 1988 C C . THR A 1 280 ? 20.023 0.102 -28.558 1.00 78.56 280 THR A C 1
ATOM 1990 O O . THR A 1 280 ? 19.947 -0.981 -27.967 1.00 78.56 280 THR A O 1
ATOM 1993 N N . GLY A 1 281 ? 19.047 1.007 -28.449 1.00 78.69 281 GLY A N 1
ATOM 1994 C CA . GLY A 1 281 ? 17.821 0.765 -27.696 1.00 78.69 281 GLY A CA 1
ATOM 1995 C C . GLY A 1 281 ? 16.787 1.879 -27.780 1.00 78.69 281 GLY A C 1
ATOM 1996 O O . GLY A 1 281 ? 17.032 2.947 -28.332 1.00 78.69 281 GLY A O 1
ATOM 1997 N N . TRP A 1 282 ? 15.615 1.610 -27.205 1.00 79.19 282 TRP A N 1
ATOM 1998 C CA . TRP A 1 282 ? 14.471 2.527 -27.167 1.00 79.19 282 TRP A CA 1
ATOM 1999 C C . TRP A 1 282 ? 14.829 3.948 -26.701 1.00 79.19 282 TRP A C 1
ATOM 2001 O O . TRP A 1 282 ? 14.359 4.907 -27.293 1.00 79.19 282 TRP A O 1
ATOM 2011 N N . ASN A 1 283 ? 15.709 4.102 -25.709 1.00 76.00 283 ASN A N 1
ATOM 2012 C CA . ASN A 1 283 ? 16.089 5.395 -25.140 1.00 76.00 283 ASN A CA 1
ATOM 2013 C C . ASN A 1 283 ? 16.769 6.327 -26.152 1.00 76.00 283 ASN A C 1
ATOM 2015 O O . ASN A 1 283 ? 16.565 7.534 -26.100 1.00 76.00 283 ASN A O 1
ATOM 2019 N N . GLY A 1 284 ? 17.556 5.773 -27.079 1.00 79.81 284 GLY A N 1
ATOM 2020 C CA . GLY A 1 284 ? 18.157 6.544 -28.168 1.00 79.81 284 GLY A CA 1
ATOM 2021 C C . GLY A 1 284 ? 17.172 6.853 -29.298 1.00 79.81 284 GLY A C 1
ATOM 2022 O O . GLY A 1 284 ? 17.425 7.754 -30.085 1.00 79.81 284 GLY A O 1
ATOM 2023 N N . ALA A 1 285 ? 16.059 6.117 -29.396 1.00 87.38 285 ALA A N 1
ATOM 2024 C CA . ALA A 1 285 ? 15.080 6.257 -30.473 1.00 87.38 285 ALA A CA 1
ATOM 2025 C C . ALA A 1 285 ? 13.897 7.158 -30.088 1.00 87.38 285 ALA A C 1
ATOM 2027 O O . ALA A 1 285 ? 13.419 7.926 -30.922 1.00 87.38 285 ALA A O 1
ATOM 2028 N N . SER A 1 286 ? 13.437 7.084 -28.835 1.00 86.12 286 SER A N 1
ATOM 2029 C CA . SER A 1 286 ? 12.213 7.737 -28.360 1.00 86.12 286 SER A CA 1
ATOM 2030 C C . SER A 1 286 ? 12.139 9.238 -28.651 1.00 86.12 286 SER A C 1
ATOM 2032 O O . SER A 1 286 ? 11.114 9.643 -29.195 1.00 86.12 286 SER A O 1
ATOM 2034 N N . PRO A 1 287 ? 13.179 10.063 -28.396 1.00 85.62 287 PRO A N 1
ATOM 2035 C CA . PRO A 1 287 ? 13.096 11.504 -28.662 1.00 85.62 287 PRO A CA 1
ATOM 2036 C C . PRO A 1 287 ? 12.818 11.824 -30.137 1.00 85.62 287 PRO A C 1
ATOM 2038 O O . PRO A 1 287 ? 12.078 12.747 -30.456 1.00 85.62 287 PRO A O 1
ATOM 2041 N N . TYR A 1 288 ? 13.372 11.030 -31.055 1.00 88.25 288 TYR A N 1
ATOM 2042 C CA . TYR A 1 288 ? 13.227 11.228 -32.498 1.00 88.25 288 TYR A CA 1
ATOM 2043 C C . TYR A 1 288 ? 11.881 10.729 -33.026 1.00 88.25 288 TYR A C 1
ATOM 2045 O O . TYR A 1 288 ? 11.297 11.354 -33.913 1.00 88.25 288 TYR A O 1
ATOM 2053 N N . ILE A 1 289 ? 11.393 9.606 -32.490 1.00 89.69 289 ILE A N 1
ATOM 2054 C CA . ILE A 1 289 ? 10.094 9.037 -32.866 1.00 89.69 289 ILE A CA 1
ATOM 2055 C C . ILE A 1 289 ? 8.967 9.934 -32.352 1.00 89.69 289 ILE A C 1
ATOM 2057 O O . ILE A 1 289 ? 8.094 10.305 -33.130 1.00 89.69 289 ILE A O 1
ATOM 2061 N N . LEU A 1 290 ? 8.998 10.298 -31.067 1.00 85.88 290 LEU A N 1
ATOM 2062 C CA . LEU A 1 290 ? 7.925 11.056 -30.423 1.00 85.88 290 LEU A CA 1
ATOM 2063 C C . LEU A 1 290 ? 7.988 12.546 -30.777 1.00 85.88 290 LEU A C 1
ATOM 2065 O O . LEU A 1 290 ? 6.990 13.103 -31.217 1.00 85.88 290 LEU A O 1
ATOM 2069 N N . GLY A 1 291 ? 9.167 13.168 -30.670 1.00 83.62 291 GLY A N 1
ATOM 2070 C CA . GLY A 1 291 ? 9.320 14.611 -30.881 1.00 83.62 291 GLY A CA 1
ATOM 2071 C C . GLY A 1 291 ? 9.374 15.046 -32.348 1.00 83.62 291 GLY A C 1
ATOM 2072 O O . GLY A 1 291 ? 9.185 16.220 -32.649 1.00 83.62 291 GLY A O 1
ATOM 2073 N N . ALA A 1 292 ? 9.647 14.133 -33.290 1.00 87.75 292 ALA A N 1
ATOM 2074 C CA . ALA A 1 292 ? 9.795 14.493 -34.707 1.00 87.75 292 ALA A CA 1
ATOM 2075 C C . ALA A 1 292 ? 9.170 13.510 -35.706 1.00 87.75 292 ALA A C 1
ATOM 2077 O O . ALA A 1 292 ? 9.394 13.663 -36.915 1.00 87.75 292 ALA A O 1
ATOM 2078 N N . GLY A 1 293 ? 8.443 12.488 -35.238 1.00 88.94 293 GLY A N 1
ATOM 2079 C CA . GLY A 1 293 ? 7.822 11.477 -36.100 1.00 88.94 293 GLY A CA 1
ATOM 2080 C C . GLY A 1 293 ? 8.824 10.695 -36.958 1.00 88.94 293 GLY A C 1
ATOM 2081 O O . GLY A 1 293 ? 8.465 10.164 -38.010 1.00 88.94 293 GLY A O 1
ATOM 2082 N N . ALA A 1 294 ? 10.107 10.672 -36.582 1.00 91.94 294 ALA A N 1
ATOM 2083 C CA . ALA A 1 294 ? 11.148 10.058 -37.393 1.00 91.94 294 ALA A CA 1
ATOM 2084 C C . ALA A 1 294 ? 11.097 8.527 -37.296 1.00 91.94 294 ALA A C 1
ATOM 2086 O O . ALA A 1 294 ? 10.954 7.957 -36.216 1.00 91.94 294 ALA A O 1
ATOM 2087 N N . ARG A 1 295 ? 11.288 7.841 -38.428 1.00 93.44 295 ARG A N 1
ATOM 2088 C CA . ARG A 1 295 ? 11.396 6.376 -38.474 1.00 93.44 295 ARG A CA 1
ATOM 2089 C C . ARG A 1 295 ? 12.787 5.933 -38.013 1.00 93.44 295 ARG A C 1
ATOM 2091 O O . ARG A 1 295 ? 13.667 5.695 -38.837 1.00 93.44 295 ARG A O 1
ATOM 2098 N N . VAL A 1 296 ? 12.990 5.845 -36.702 1.00 92.44 296 VAL A N 1
ATOM 2099 C CA . VAL A 1 296 ? 14.222 5.321 -36.086 1.00 92.44 296 VAL A CA 1
ATOM 2100 C C . VAL A 1 296 ? 14.016 3.864 -35.682 1.00 92.44 296 VAL A C 1
ATOM 2102 O O . VAL A 1 296 ? 12.978 3.523 -35.119 1.00 92.44 296 VAL A O 1
ATOM 2105 N N . LEU A 1 297 ? 15.000 3.002 -35.951 1.00 91.38 297 LEU A N 1
ATOM 2106 C CA . LEU A 1 297 ? 14.946 1.582 -35.589 1.00 91.38 297 LEU A CA 1
ATOM 2107 C C . LEU A 1 297 ? 15.641 1.323 -34.235 1.00 91.38 297 LEU A C 1
ATOM 2109 O O . LEU A 1 297 ? 16.874 1.329 -34.173 1.00 91.38 297 LEU A O 1
ATOM 2113 N N . PRO A 1 298 ? 14.906 1.061 -33.138 1.00 88.62 298 PRO A N 1
ATOM 2114 C CA . PRO A 1 298 ? 15.518 0.648 -31.881 1.00 88.62 298 PRO A CA 1
ATOM 2115 C C . PRO A 1 298 ? 15.914 -0.833 -31.925 1.00 88.62 298 PRO A C 1
ATOM 2117 O O . PRO A 1 298 ? 15.071 -1.718 -32.079 1.00 88.62 298 PRO A O 1
ATOM 2120 N N . LEU A 1 299 ? 17.189 -1.130 -31.682 1.00 85.12 299 LEU A N 1
ATOM 2121 C CA . LEU A 1 299 ? 17.694 -2.491 -31.480 1.00 85.12 299 LEU A CA 1
ATOM 2122 C C . LEU A 1 299 ? 17.411 -2.950 -30.037 1.00 85.12 299 LEU A C 1
ATOM 2124 O O . LEU A 1 299 ? 18.317 -3.212 -29.243 1.00 85.12 299 LEU A O 1
ATOM 2128 N N . GLY A 1 300 ? 16.122 -2.986 -29.685 1.00 77.06 300 GLY A N 1
ATOM 2129 C CA . GLY A 1 300 ? 15.586 -3.497 -28.423 1.00 77.06 300 GLY A CA 1
ATOM 2130 C C . GLY A 1 300 ? 14.789 -2.477 -27.595 1.00 77.06 300 GLY A C 1
ATOM 2131 O O . GLY A 1 300 ? 15.140 -1.301 -27.487 1.00 77.06 300 GLY A O 1
ATOM 2132 N N . GLY A 1 301 ? 13.719 -2.961 -26.959 1.00 72.12 301 GLY A N 1
ATOM 2133 C CA . GLY A 1 301 ? 12.806 -2.169 -26.124 1.00 72.12 301 GLY A CA 1
ATOM 2134 C C . GLY A 1 301 ? 13.223 -2.027 -24.655 1.00 72.12 301 GLY A C 1
ATOM 2135 O O . GLY A 1 301 ? 14.213 -2.617 -24.219 1.00 72.12 301 GLY A O 1
ATOM 2136 N N . PHE A 1 302 ? 12.427 -1.279 -23.882 1.00 70.69 302 PHE A N 1
ATOM 2137 C CA . PHE A 1 302 ? 12.622 -1.048 -22.440 1.00 70.69 302 PHE A CA 1
ATOM 2138 C C . PHE A 1 302 ? 12.729 -2.348 -21.638 1.00 70.69 302 PHE A C 1
ATOM 2140 O O . PHE A 1 302 ? 13.698 -2.559 -20.914 1.00 70.69 302 PHE A O 1
ATOM 2147 N N . SER A 1 303 ? 11.775 -3.255 -21.852 1.00 63.59 303 SER A N 1
ATOM 2148 C CA . SER A 1 303 ? 11.689 -4.560 -21.188 1.00 63.59 303 SER A CA 1
ATOM 2149 C C . SER A 1 303 ? 12.520 -5.660 -21.858 1.00 63.59 303 SER A C 1
ATOM 2151 O O . SER A 1 303 ? 12.491 -6.804 -21.416 1.00 63.59 303 SER A O 1
ATOM 2153 N N . GLY A 1 304 ? 13.195 -5.367 -22.977 1.00 67.12 304 GLY A N 1
ATOM 2154 C CA . GLY A 1 304 ? 13.883 -6.374 -23.797 1.00 67.12 304 GLY A CA 1
ATOM 2155 C C . GLY A 1 304 ? 12.962 -7.354 -24.544 1.00 67.12 304 GLY A C 1
ATOM 2156 O O . GLY A 1 304 ? 13.459 -8.215 -25.264 1.00 67.12 304 GLY A O 1
ATOM 2157 N N . ARG A 1 305 ? 11.634 -7.223 -24.409 1.00 67.06 305 ARG A N 1
ATOM 2158 C CA . ARG A 1 305 ? 10.643 -8.111 -25.048 1.00 67.06 305 ARG A CA 1
ATOM 2159 C C . ARG A 1 305 ? 10.159 -7.632 -26.411 1.00 67.06 305 ARG A C 1
ATOM 2161 O O . ARG A 1 305 ? 9.587 -8.422 -27.151 1.00 67.06 305 ARG A O 1
ATOM 2168 N N . VAL A 1 306 ? 10.371 -6.355 -26.730 1.00 72.00 306 VAL A N 1
ATOM 2169 C CA . VAL A 1 306 ? 10.012 -5.799 -28.039 1.00 72.00 306 VAL A CA 1
ATOM 2170 C C . VAL A 1 306 ? 10.842 -6.515 -29.104 1.00 72.00 306 VAL A C 1
ATOM 2172 O O . VAL A 1 306 ? 12.073 -6.460 -29.008 1.00 72.00 306 VAL A O 1
ATOM 2175 N N . PRO A 1 307 ? 10.208 -7.186 -30.082 1.00 76.06 307 PRO A N 1
ATOM 2176 C CA . PRO A 1 307 ? 10.923 -7.821 -31.175 1.00 76.06 307 PRO A CA 1
ATOM 2177 C C . PRO A 1 307 ? 11.765 -6.794 -31.927 1.00 76.06 307 PRO A C 1
ATOM 2179 O O . PRO A 1 307 ? 11.328 -5.677 -32.191 1.00 76.06 307 PRO A O 1
ATOM 2182 N N . PHE A 1 308 ? 12.980 -7.186 -32.274 1.00 81.56 308 PHE A N 1
ATOM 2183 C CA . PHE A 1 308 ? 13.879 -6.419 -33.122 1.00 81.56 308 PHE A CA 1
ATOM 2184 C C . PHE A 1 308 ? 14.529 -7.387 -34.117 1.00 81.56 308 PHE A C 1
ATOM 2186 O O . PHE A 1 308 ? 14.503 -8.600 -33.871 1.00 81.56 308 PHE A O 1
ATOM 2193 N N . PRO A 1 309 ? 15.063 -6.894 -35.249 1.00 83.56 309 PRO A N 1
ATOM 2194 C CA . PRO A 1 309 ? 15.650 -7.762 -36.261 1.00 83.56 309 PRO A CA 1
ATOM 2195 C C . PRO A 1 309 ? 16.714 -8.690 -35.666 1.00 83.56 309 PRO A C 1
ATOM 2197 O O . PRO A 1 309 ? 17.521 -8.274 -34.832 1.00 83.56 309 PRO A O 1
ATOM 2200 N N . THR A 1 310 ? 16.720 -9.948 -36.109 1.00 85.38 310 THR A N 1
ATOM 2201 C CA . THR A 1 310 ? 17.854 -10.853 -35.880 1.00 85.38 310 THR A CA 1
ATOM 2202 C C . THR A 1 310 ? 19.092 -10.305 -36.586 1.00 85.38 310 THR A C 1
ATOM 2204 O O . THR A 1 310 ? 18.981 -9.420 -37.431 1.00 85.38 310 THR A O 1
ATOM 2207 N N . GLU A 1 311 ? 20.277 -10.846 -36.304 1.00 82.19 311 GLU A N 1
ATOM 2208 C CA . GLU A 1 311 ? 21.494 -10.401 -36.993 1.00 82.19 311 GLU A CA 1
ATOM 2209 C C . GLU A 1 311 ? 21.377 -10.537 -38.521 1.00 82.19 311 GLU A C 1
ATOM 2211 O O . GLU A 1 311 ? 21.700 -9.605 -39.250 1.00 82.19 311 GLU A O 1
ATOM 2216 N N . ALA A 1 312 ? 20.831 -11.654 -39.013 1.00 84.19 312 ALA A N 1
ATOM 2217 C CA . ALA A 1 312 ? 20.576 -11.849 -40.440 1.00 84.19 312 ALA A CA 1
ATOM 2218 C C . ALA A 1 312 ? 19.561 -10.834 -40.999 1.00 84.19 312 ALA A C 1
ATOM 2220 O O . ALA A 1 312 ? 19.756 -10.295 -42.086 1.00 84.19 312 ALA A O 1
ATOM 2221 N N . GLY A 1 313 ? 18.503 -10.525 -40.240 1.00 86.56 313 GLY A N 1
ATOM 2222 C CA . GLY A 1 313 ? 17.532 -9.497 -40.621 1.00 86.56 313 GLY A CA 1
ATOM 2223 C C . GLY A 1 313 ? 18.137 -8.091 -40.639 1.00 86.56 313 GLY A C 1
ATOM 2224 O O . GLY A 1 313 ? 17.825 -7.298 -41.522 1.00 86.56 313 GLY A O 1
ATOM 2225 N N . PHE A 1 314 ? 19.033 -7.790 -39.699 1.00 88.44 314 PHE A N 1
ATOM 2226 C CA . PHE A 1 314 ? 19.770 -6.532 -39.660 1.00 88.44 314 PHE A CA 1
ATOM 2227 C C . PHE A 1 314 ? 20.698 -6.388 -40.872 1.00 88.44 314 PHE A C 1
ATOM 2229 O O . PHE A 1 314 ? 20.685 -5.336 -41.504 1.00 88.44 314 PHE A O 1
ATOM 2236 N N . ARG A 1 315 ? 21.423 -7.452 -41.249 1.00 85.62 315 ARG A N 1
ATOM 2237 C CA . ARG A 1 315 ? 22.248 -7.474 -42.473 1.00 85.62 315 ARG A CA 1
ATOM 2238 C C . ARG A 1 315 ? 21.413 -7.191 -43.711 1.00 85.62 315 ARG A C 1
ATOM 2240 O O . ARG A 1 315 ? 21.716 -6.257 -44.433 1.00 85.62 315 ARG A O 1
ATOM 2247 N N . ASN A 1 316 ? 20.292 -7.894 -43.872 1.00 89.75 316 ASN A N 1
ATOM 2248 C CA . ASN A 1 316 ? 19.388 -7.668 -44.998 1.00 89.75 316 ASN A CA 1
ATOM 2249 C C . ASN A 1 316 ? 18.949 -6.193 -45.091 1.00 89.75 316 ASN A C 1
ATOM 2251 O O . ASN A 1 316 ? 18.953 -5.615 -46.174 1.00 89.75 316 ASN A O 1
ATOM 2255 N N . LEU A 1 317 ? 18.641 -5.537 -43.965 1.00 90.81 317 LEU A N 1
ATOM 2256 C CA . LEU A 1 317 ? 18.295 -4.110 -43.968 1.00 90.81 317 LEU A CA 1
ATOM 2257 C C . LEU A 1 317 ? 19.440 -3.209 -44.452 1.00 90.81 317 LEU A C 1
ATOM 2259 O O . LEU A 1 317 ? 19.165 -2.215 -45.122 1.00 90.81 317 LEU A O 1
ATOM 2263 N N . VAL A 1 318 ? 20.688 -3.538 -44.124 1.00 89.75 318 VAL A N 1
ATOM 2264 C CA . VAL A 1 318 ? 21.869 -2.802 -44.598 1.00 89.75 318 VAL A CA 1
ATOM 2265 C C . VAL A 1 318 ? 22.124 -3.093 -46.080 1.00 89.75 318 VAL A C 1
ATOM 2267 O O . VAL A 1 318 ? 22.201 -2.160 -46.876 1.00 89.75 318 VAL A O 1
ATOM 2270 N N . ASP A 1 319 ? 22.144 -4.369 -46.468 1.00 89.69 319 ASP A N 1
ATOM 2271 C CA . ASP A 1 319 ? 22.453 -4.832 -47.829 1.00 89.69 319 ASP A CA 1
ATOM 2272 C C . ASP A 1 319 ? 21.421 -4.342 -48.857 1.00 89.69 319 ASP A C 1
ATOM 2274 O O . ASP A 1 319 ? 21.761 -3.971 -49.977 1.00 89.69 319 ASP A O 1
ATOM 2278 N N . THR A 1 320 ? 20.144 -4.275 -48.467 1.00 91.31 320 THR A N 1
ATOM 2279 C CA . THR A 1 320 ? 19.063 -3.736 -49.315 1.00 91.31 320 THR A CA 1
ATOM 2280 C C . THR A 1 320 ? 18.996 -2.206 -49.316 1.00 91.31 320 THR A C 1
ATOM 2282 O O . THR A 1 320 ? 18.075 -1.628 -49.898 1.00 91.31 320 THR A O 1
ATOM 2285 N N . GLY A 1 321 ? 19.925 -1.524 -48.636 1.00 89.75 321 GLY A N 1
ATOM 2286 C CA . GLY A 1 321 ? 19.952 -0.064 -48.522 1.00 89.75 321 GLY A CA 1
ATOM 2287 C C . GLY A 1 321 ? 18.795 0.520 -47.705 1.00 89.75 321 GLY A C 1
ATOM 2288 O O . GLY A 1 321 ? 18.553 1.727 -47.736 1.00 89.75 321 GLY A O 1
ATOM 2289 N N . ARG A 1 322 ? 18.057 -0.316 -46.964 1.00 92.12 322 ARG A N 1
ATOM 2290 C CA . ARG A 1 322 ? 16.925 0.098 -46.120 1.00 92.12 322 ARG A CA 1
ATOM 2291 C C . ARG A 1 322 ? 17.365 0.699 -44.784 1.00 92.12 322 ARG A C 1
ATOM 2293 O O . ARG A 1 322 ? 16.539 1.333 -44.122 1.00 92.12 322 ARG A O 1
ATOM 2300 N N . LEU A 1 323 ? 18.631 0.527 -44.406 1.00 91.62 323 LEU A N 1
ATOM 2301 C CA . LEU A 1 323 ? 19.276 1.113 -43.237 1.00 91.62 323 LEU A CA 1
ATOM 2302 C C . LEU A 1 323 ? 20.718 1.512 -43.584 1.00 91.62 323 LEU A C 1
ATOM 2304 O O . LEU A 1 323 ? 21.502 0.667 -43.996 1.00 91.62 323 LEU A O 1
ATOM 2308 N N . ARG A 1 324 ? 21.072 2.788 -43.381 1.00 90.69 324 ARG A N 1
ATOM 2309 C CA . ARG A 1 324 ? 22.403 3.325 -43.729 1.00 90.69 324 ARG A CA 1
ATOM 2310 C C . ARG A 1 324 ? 23.223 3.791 -42.529 1.00 90.69 324 ARG A C 1
ATOM 2312 O O . ARG A 1 324 ? 24.439 3.653 -42.527 1.00 90.69 324 ARG A O 1
ATOM 2319 N N . TYR A 1 325 ? 22.562 4.343 -41.517 1.00 91.62 325 TYR A N 1
ATOM 2320 C CA . TYR A 1 325 ? 23.220 4.920 -40.348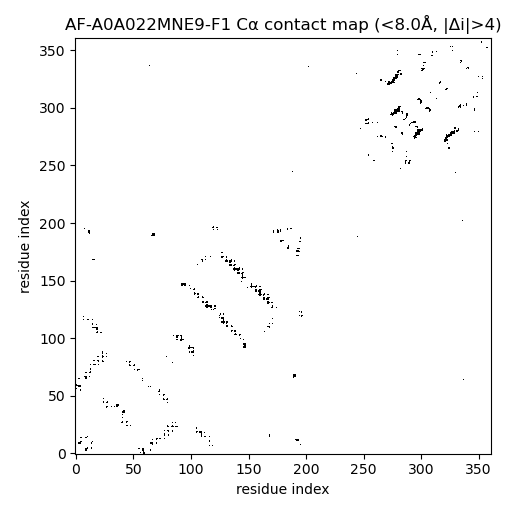 1.00 91.62 325 TYR A CA 1
ATOM 2321 C C . TYR A 1 325 ? 22.863 4.150 -39.084 1.00 91.62 325 TYR A C 1
ATOM 2323 O O . TYR A 1 325 ? 21.713 3.749 -38.882 1.00 91.62 325 TYR A O 1
ATOM 2331 N N . VAL A 1 326 ? 23.846 3.981 -38.203 1.00 89.75 326 VAL A N 1
ATOM 2332 C CA . VAL A 1 326 ? 23.657 3.372 -36.888 1.00 89.75 326 VAL A CA 1
ATOM 2333 C C . VAL A 1 326 ? 24.297 4.267 -35.840 1.00 89.75 326 VAL A C 1
ATOM 2335 O O . VAL A 1 326 ? 25.507 4.465 -35.830 1.00 89.75 326 VAL A O 1
ATOM 2338 N N . LEU A 1 327 ? 23.482 4.788 -34.930 1.00 87.00 327 LEU A N 1
ATOM 2339 C CA . LEU A 1 327 ? 23.953 5.524 -33.771 1.00 87.00 327 LEU A CA 1
ATOM 2340 C C . LEU A 1 327 ? 24.423 4.528 -32.704 1.00 87.00 327 LEU A C 1
ATOM 2342 O O . LEU A 1 327 ? 23.616 3.915 -31.993 1.00 87.00 327 LEU A O 1
ATOM 2346 N N . VAL A 1 328 ? 25.742 4.365 -32.611 1.00 78.06 328 VAL A N 1
ATOM 2347 C CA . VAL A 1 328 ? 26.396 3.531 -31.599 1.00 78.06 328 VAL A CA 1
ATOM 2348 C C . VAL A 1 328 ? 26.725 4.388 -30.386 1.00 78.06 328 VAL A C 1
ATOM 2350 O O . VAL A 1 328 ? 27.648 5.191 -30.400 1.00 78.06 328 VAL A O 1
ATOM 2353 N N . GLY A 1 329 ? 25.968 4.196 -29.315 1.00 64.94 329 GLY A N 1
ATOM 2354 C CA . GLY A 1 329 ? 26.063 5.028 -28.120 1.00 64.94 329 GLY A CA 1
ATOM 2355 C C . GLY A 1 329 ? 24.676 5.478 -27.687 1.00 64.94 329 GLY A C 1
ATOM 2356 O O . GLY A 1 329 ? 23.768 5.607 -28.502 1.00 64.94 329 GLY A O 1
ATOM 2357 N N . GLY A 1 330 ? 24.494 5.624 -26.380 1.00 55.12 330 GLY A N 1
ATOM 2358 C CA . GLY A 1 330 ? 23.181 5.744 -25.750 1.00 55.12 330 GLY A CA 1
ATOM 2359 C C . GLY A 1 330 ? 23.067 4.719 -24.631 1.00 55.12 330 GLY A C 1
ATOM 2360 O O . GLY A 1 330 ? 23.423 3.553 -24.813 1.00 55.12 330 GLY A O 1
ATOM 2361 N N . GLY A 1 331 ? 22.655 5.178 -23.446 1.00 50.47 331 GLY A N 1
ATOM 2362 C CA . GLY A 1 331 ? 22.677 4.394 -22.210 1.00 50.47 331 GLY A CA 1
ATOM 2363 C C . GLY A 1 331 ? 22.107 2.984 -22.383 1.00 50.47 331 GLY A C 1
ATOM 2364 O O . GLY A 1 331 ? 21.120 2.783 -23.091 1.00 50.47 331 GLY A O 1
ATOM 2365 N N . ARG A 1 332 ? 22.741 1.995 -21.744 1.00 52.00 332 ARG A N 1
ATOM 2366 C CA . ARG A 1 332 ? 22.245 0.614 -21.717 1.00 52.00 332 ARG A CA 1
ATOM 2367 C C . ARG A 1 332 ? 20.806 0.622 -21.191 1.00 52.00 332 ARG A C 1
ATOM 2369 O O . ARG A 1 332 ? 20.556 1.121 -20.099 1.00 52.00 332 ARG A O 1
ATOM 2376 N N . GLY A 1 333 ? 19.863 0.094 -21.970 1.00 49.69 333 GLY A N 1
ATOM 2377 C CA . GLY A 1 333 ? 18.472 -0.020 -21.533 1.00 49.69 333 GLY A CA 1
ATOM 2378 C C . GLY A 1 333 ? 18.352 -0.829 -20.235 1.00 49.69 333 GLY A C 1
ATOM 2379 O O . GLY A 1 333 ? 19.126 -1.755 -20.002 1.00 49.69 333 GLY A O 1
ATOM 2380 N N . LEU A 1 334 ? 17.349 -0.513 -19.415 1.00 52.00 334 LEU A N 1
ATOM 2381 C CA . LEU A 1 334 ? 17.130 -1.096 -18.082 1.00 52.00 334 LEU A CA 1
ATOM 2382 C C . LEU A 1 334 ? 16.606 -2.549 -18.103 1.00 52.00 334 LEU A C 1
ATOM 2384 O O . LEU A 1 334 ? 16.137 -3.045 -17.086 1.00 52.00 334 LEU A O 1
ATOM 2388 N N . ALA A 1 335 ? 16.707 -3.259 -19.231 1.00 46.97 335 ALA A N 1
ATOM 2389 C CA . ALA A 1 335 ? 16.213 -4.629 -19.403 1.00 46.97 335 ALA A CA 1
ATOM 2390 C C . ALA A 1 335 ? 16.651 -5.628 -18.300 1.00 46.97 335 ALA A C 1
ATOM 2392 O O . ALA A 1 335 ? 15.813 -6.442 -17.904 1.00 46.97 335 ALA A O 1
ATOM 2393 N N . PRO A 1 3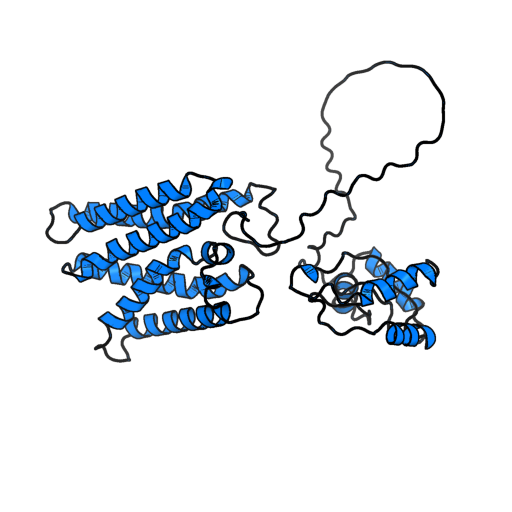36 ? 17.882 -5.558 -17.739 1.00 43.72 336 PRO A N 1
ATOM 2394 C CA . PRO A 1 336 ? 18.285 -6.423 -16.625 1.00 43.72 336 PRO A CA 1
ATOM 2395 C C . PRO A 1 336 ? 17.461 -6.227 -15.341 1.00 43.72 336 PRO A C 1
ATOM 2397 O O . PRO A 1 336 ? 17.359 -7.152 -14.545 1.00 43.72 336 PRO A O 1
ATOM 2400 N N . LEU A 1 337 ? 16.848 -5.054 -15.138 1.00 43.91 337 LEU A N 1
ATOM 2401 C CA . LEU A 1 337 ? 16.056 -4.740 -13.939 1.00 43.91 337 LEU A CA 1
ATOM 2402 C C . LEU A 1 337 ? 14.616 -5.275 -13.996 1.00 43.91 337 LEU A C 1
ATOM 2404 O O . LEU A 1 337 ? 13.958 -5.357 -12.966 1.00 43.91 337 LEU A O 1
ATOM 2408 N N . PHE A 1 338 ? 14.122 -5.659 -15.177 1.00 42.97 338 PHE A N 1
ATOM 2409 C CA . PHE A 1 338 ? 12.739 -6.122 -15.380 1.00 42.97 338 PHE A CA 1
ATOM 2410 C C . PHE A 1 338 ? 12.646 -7.626 -15.678 1.00 42.97 338 PHE A C 1
ATOM 2412 O O . PHE A 1 338 ? 11.674 -8.081 -16.282 1.00 42.97 338 PHE A O 1
ATOM 2419 N N . GLY A 1 339 ? 13.664 -8.403 -15.285 1.00 39.09 339 GLY A N 1
ATOM 2420 C CA . GLY A 1 339 ? 13.686 -9.855 -15.494 1.00 39.09 339 GLY A CA 1
ATOM 2421 C C . GLY A 1 339 ? 13.701 -10.256 -16.972 1.00 39.09 339 GLY A C 1
ATOM 2422 O O . GLY A 1 339 ? 13.197 -11.318 -17.330 1.00 39.09 339 GLY A O 1
ATOM 2423 N N . GLY A 1 340 ? 14.221 -9.392 -17.850 1.00 40.00 340 GLY A N 1
ATOM 2424 C CA . GLY A 1 340 ? 14.518 -9.779 -19.222 1.00 40.00 340 GLY A CA 1
ATOM 2425 C C . GLY A 1 340 ? 15.732 -10.699 -19.225 1.00 40.00 340 GLY A C 1
ATOM 2426 O O . GLY A 1 340 ? 16.772 -10.327 -18.684 1.00 40.00 340 GLY A O 1
ATOM 2427 N N . ASP A 1 341 ? 15.612 -11.882 -19.830 1.00 39.94 341 ASP A N 1
ATOM 2428 C CA . ASP A 1 341 ? 16.728 -12.811 -19.988 1.00 39.94 341 ASP A CA 1
ATOM 2429 C C . ASP A 1 341 ? 17.916 -12.095 -20.645 1.00 39.94 341 ASP A C 1
ATOM 2431 O O . ASP A 1 341 ? 17.952 -11.885 -21.861 1.00 39.94 341 ASP A O 1
ATOM 2435 N N . GLY A 1 342 ? 18.941 -11.780 -19.848 1.00 41.75 342 GLY A N 1
ATOM 2436 C CA . GLY A 1 342 ? 20.236 -11.280 -20.326 1.00 41.75 342 GLY A CA 1
ATOM 2437 C C . GLY A 1 342 ? 20.941 -12.246 -21.290 1.00 41.75 342 GLY A C 1
ATOM 2438 O O . GLY A 1 342 ? 21.984 -11.918 -21.842 1.00 41.75 342 GLY A O 1
ATOM 2439 N N . ARG A 1 343 ? 20.351 -13.427 -21.523 1.00 37.59 343 ARG A N 1
ATOM 2440 C CA . ARG A 1 343 ? 20.768 -14.440 -22.496 1.00 37.59 343 ARG A CA 1
ATOM 2441 C C . ARG A 1 343 ? 20.353 -14.128 -23.934 1.00 37.59 343 ARG A C 1
ATOM 2443 O O . ARG A 1 343 ? 20.895 -14.743 -24.848 1.00 37.59 343 ARG A O 1
ATOM 2450 N N . ARG A 1 344 ? 19.475 -13.147 -24.189 1.00 44.59 344 ARG A N 1
ATOM 2451 C CA . ARG A 1 344 ? 19.348 -12.586 -25.544 1.00 44.59 344 ARG A CA 1
ATOM 2452 C C . ARG A 1 344 ? 20.463 -11.563 -25.769 1.00 44.59 344 ARG A C 1
ATOM 2454 O O . ARG A 1 344 ? 20.268 -10.350 -25.719 1.00 44.59 344 ARG A O 1
ATOM 2461 N N . ALA A 1 345 ? 21.614 -12.112 -26.145 1.00 42.88 345 ALA A N 1
ATOM 2462 C CA . ALA A 1 345 ? 22.777 -11.440 -26.705 1.00 42.88 345 ALA A CA 1
ATOM 2463 C C . ALA A 1 345 ? 22.723 -11.089 -28.230 1.00 42.88 345 ALA A C 1
ATOM 2465 O O . ALA A 1 345 ? 23.791 -10.977 -28.825 1.00 42.88 345 ALA A O 1
ATOM 2466 N N . PRO A 1 346 ? 21.583 -10.851 -28.936 1.00 47.84 346 PRO A N 1
ATOM 2467 C CA . PRO A 1 346 ? 21.663 -10.340 -30.312 1.00 47.84 346 PRO A CA 1
ATOM 2468 C C . PRO A 1 346 ? 22.082 -8.861 -30.390 1.00 47.84 346 PRO A C 1
ATOM 2470 O O . PRO A 1 346 ? 22.558 -8.410 -31.431 1.00 47.84 346 PRO A O 1
ATOM 2473 N N . ARG A 1 347 ? 21.943 -8.096 -29.291 1.00 54.75 347 ARG A N 1
ATOM 2474 C CA . ARG A 1 347 ? 22.387 -6.690 -29.219 1.00 54.75 347 ARG A CA 1
ATOM 2475 C C . ARG A 1 347 ? 23.899 -6.566 -29.370 1.00 54.75 347 ARG A C 1
ATOM 2477 O O . ARG A 1 347 ? 24.356 -5.670 -30.075 1.00 54.75 347 ARG A O 1
ATOM 2484 N N . SER A 1 348 ? 24.665 -7.457 -28.735 1.00 57.94 348 SER A N 1
ATOM 2485 C CA . SER A 1 348 ? 26.126 -7.480 -28.846 1.00 57.94 348 SER A CA 1
ATOM 2486 C C . SER A 1 348 ? 26.583 -7.872 -30.246 1.00 57.94 348 SER A C 1
ATOM 2488 O O . SER A 1 348 ? 27.524 -7.264 -30.728 1.00 57.94 348 SER A O 1
ATOM 2490 N N . GLY A 1 349 ? 25.889 -8.788 -30.933 1.00 65.00 349 GLY A N 1
ATOM 2491 C CA . GLY A 1 349 ? 26.222 -9.167 -32.313 1.00 65.00 349 GLY A CA 1
ATOM 2492 C C . GLY A 1 349 ? 26.090 -8.001 -33.298 1.00 65.00 349 GLY A C 1
ATOM 2493 O O . GLY A 1 349 ? 27.056 -7.643 -33.968 1.00 65.00 349 GLY A O 1
ATOM 2494 N N . CYS A 1 350 ? 24.932 -7.329 -33.318 1.00 67.88 350 CYS A N 1
ATOM 2495 C CA . CYS A 1 350 ? 24.719 -6.188 -34.220 1.00 67.88 350 CYS A CA 1
ATOM 2496 C C . CYS A 1 350 ? 25.658 -5.013 -33.891 1.00 67.88 350 CYS A C 1
ATOM 2498 O O . CYS A 1 350 ? 26.212 -4.392 -34.790 1.00 67.88 350 CYS A O 1
ATOM 2500 N N . THR A 1 351 ? 25.869 -4.705 -32.605 1.00 69.62 351 THR A N 1
ATOM 2501 C CA . THR A 1 351 ? 26.716 -3.563 -32.201 1.00 69.62 351 THR A CA 1
ATOM 2502 C C . THR A 1 351 ? 28.213 -3.833 -32.325 1.00 69.62 351 THR A C 1
ATOM 2504 O O . THR A 1 351 ? 28.945 -2.913 -32.680 1.00 69.62 351 THR A O 1
ATOM 2507 N N . ALA A 1 352 ? 28.684 -5.057 -32.064 1.00 69.38 352 ALA A N 1
ATOM 2508 C CA . ALA A 1 352 ? 30.081 -5.433 -32.289 1.00 69.38 352 ALA A CA 1
ATOM 2509 C C . ALA A 1 352 ? 30.431 -5.344 -33.776 1.00 69.38 352 ALA A C 1
ATOM 2511 O O . ALA A 1 352 ? 31.478 -4.812 -34.125 1.00 69.38 352 ALA A O 1
ATOM 2512 N N . ARG A 1 353 ? 29.510 -5.769 -34.643 1.00 70.38 353 ARG A N 1
ATOM 2513 C CA . ARG A 1 353 ? 29.703 -5.726 -36.088 1.00 70.38 353 ARG A CA 1
ATOM 2514 C C . ARG A 1 353 ? 29.707 -4.318 -36.668 1.00 70.38 353 ARG A C 1
ATOM 2516 O O . ARG A 1 353 ? 30.536 -4.006 -37.507 1.00 70.38 353 ARG A O 1
ATOM 2523 N N . VAL A 1 354 ? 28.833 -3.435 -36.187 1.00 77.44 354 VAL A N 1
ATOM 2524 C CA . VAL A 1 354 ? 28.881 -2.020 -36.599 1.00 77.44 354 VAL A CA 1
ATOM 2525 C C . VAL A 1 354 ? 30.237 -1.394 -36.253 1.00 77.44 354 VAL A C 1
ATOM 2527 O O . VAL A 1 354 ? 30.711 -0.530 -36.976 1.00 77.44 354 VAL A O 1
ATOM 2530 N N . ARG A 1 355 ? 30.896 -1.846 -35.179 1.00 76.88 355 ARG A N 1
ATOM 2531 C CA . ARG A 1 355 ? 32.242 -1.373 -34.831 1.00 76.88 355 ARG A CA 1
ATOM 2532 C C . ARG A 1 355 ? 33.353 -1.959 -35.707 1.00 76.88 355 ARG A C 1
ATOM 2534 O O . ARG A 1 355 ? 34.409 -1.344 -35.757 1.00 76.88 355 ARG A O 1
ATOM 2541 N N . SER A 1 356 ? 33.152 -3.115 -36.346 1.00 74.56 356 SER A N 1
ATOM 2542 C CA . SER A 1 356 ? 34.158 -3.747 -37.213 1.00 74.56 356 SER A CA 1
ATOM 2543 C C . SER A 1 356 ? 33.993 -3.395 -38.692 1.00 74.56 356 SER A C 1
ATOM 2545 O O . SER A 1 356 ? 34.990 -3.218 -39.382 1.00 74.56 356 SER A O 1
ATOM 2547 N N . ASP A 1 357 ? 32.751 -3.282 -39.169 1.00 79.06 357 ASP A N 1
ATOM 2548 C CA . ASP A 1 357 ? 32.434 -3.277 -40.604 1.00 79.06 357 ASP A CA 1
ATOM 2549 C C . ASP A 1 357 ? 31.981 -1.897 -41.117 1.00 79.06 357 ASP A C 1
ATOM 2551 O O . ASP A 1 357 ? 31.803 -1.717 -42.321 1.00 79.06 357 ASP A O 1
ATOM 2555 N N . CYS A 1 358 ? 31.743 -0.920 -40.233 1.00 81.44 358 CYS A N 1
ATOM 2556 C CA . CYS A 1 358 ? 31.239 0.402 -40.614 1.00 81.44 358 CYS A CA 1
ATOM 2557 C C . CYS A 1 358 ? 32.268 1.511 -40.364 1.00 81.44 358 CYS A C 1
ATOM 2559 O O . CYS A 1 358 ? 32.974 1.517 -39.357 1.00 81.44 358 CYS A O 1
ATOM 2561 N N . SER A 1 359 ? 32.296 2.503 -41.256 1.00 83.44 359 SER A N 1
ATOM 2562 C CA . SER A 1 359 ? 33.072 3.731 -41.079 1.00 83.44 359 SER A CA 1
ATOM 2563 C C . SER A 1 359 ? 32.351 4.716 -40.158 1.00 83.44 359 SER A C 1
ATOM 2565 O O . SER A 1 359 ? 31.136 4.900 -40.272 1.00 83.44 359 SER A O 1
ATOM 2567 N N . VAL A 1 360 ? 33.106 5.393 -39.291 1.00 81.94 360 VAL A N 1
ATOM 2568 C CA . VAL A 1 360 ? 32.596 6.525 -38.505 1.00 81.94 360 VAL A CA 1
ATOM 2569 C C . VAL A 1 360 ? 32.375 7.716 -39.436 1.00 81.94 360 VAL A C 1
ATOM 2571 O O . VAL A 1 360 ? 33.214 7.997 -40.291 1.00 81.94 360 VAL A O 1
ATOM 2574 N N . VAL A 1 361 ? 31.234 8.380 -39.267 1.00 72.50 361 VAL A N 1
ATOM 2575 C CA . VAL A 1 361 ? 30.807 9.568 -40.015 1.00 72.50 361 VAL A CA 1
ATOM 2576 C C . VAL A 1 361 ? 30.538 10.687 -39.028 1.00 72.50 361 VAL A C 1
ATOM 2578 O O . VAL A 1 361 ? 29.939 10.382 -37.970 1.00 72.50 361 VAL A O 1
#